Protein AF-A0A953KMM8-F1 (afdb_monomer_lite)

Sequence (317 aa):
MHSDGTVYRWRRAVVEEVRADRVITYAGPGGAILSPTYGRGVARDHVRSTFFIDKMYSLFEFHHVGSRSGADLYFNINKPAQFTAWSISYTDLELDVVKHPGQAARIVDQDEFEAAITHYGYSDALQARVRAAAEEGLRITEAWKAGPVRRDIRVLRAGDVIRARALKHDGRPYRWWRTTLHDIDEKGLVTASQIGNLVRQPRSAWRTRSHIRGFFWFDRPQGVLECYGRTGELDELYVNIGTPVRLRAGKLEYTDYELDVSKRPGEAARIVDEDEFVEAAKRYRYSPALQRGVRAAAREGVKLAESWQPRGWFEDI

Secondary structure (DSSP, 8-state):
--TTS---EEES-EEEEE-SSEEEEEE-TTPEEEETTTEEEE--SEEEEEEETT-SEEEEEEE-TT--S-PEEEEEEESPPEE-SS-EE--EEEEEEEE-TTS--EEE-HHHHHHHHHHHT--HHHHHHHHHHHHHHHHHHHH--PPP--TT-----TT-EEEEEEEPTTS-EEEEEEEEEEEE-SSEEEEEE-TT-EEEETTEEEE-SSEEEEEEESS-SEEEEEEE-TTS-EEEEEEEEESPPEEETTEEEEEEEEEEEEE-TTSPPEEE-HHHHHHHHHHHT--HHHHHHHHHHHHHHHHHHHH----------

Foldseek 3Di:
DELVPWDKDFAQWDFPDDDPFKTKTKDAFQTWIAGPVPGIDTRHWIWIKIQTAQAQWIKIWTGHPPDPQGTKIKIFGWGHWDDDPADIDTYGQQKIWIDDRPDQIDIDRVVVNVVCCVPNVDDPVNVVRSVVSRVVVSVCVRPDDDDDRPPVDDGDDAQDWFKEFAAAPVRHTAKIFIWGWHDDDQFWTKTWDAFQTWIDGPPDIDTHQFIWIWTFTQQAQWIWIQTAHPVQHGAKIKIFGWHGWDDDPRYIYTYGQQWIWIDGVPDQIDIDRVVVNVVSCVVVVPDPVNVVVSVVSRVVRSVCRVPDDDPTDDDRD

pLDDT: mean 89.93, std 12.75, range [43.53, 98.75]

Radius of gyration: 24.69 Å; chains: 1; bounding box: 62×40×67 Å

Structure (mmCIF, N/CA/C/O backbone):
data_AF-A0A953KMM8-F1
#
_entry.id   AF-A0A953KMM8-F1
#
loop_
_atom_site.group_PDB
_atom_site.id
_atom_site.type_symbol
_atom_site.label_atom_id
_atom_site.label_alt_id
_atom_site.label_comp_id
_atom_site.label_asym_id
_atom_site.label_entity_id
_atom_site.label_seq_id
_atom_site.pdbx_PDB_ins_code
_atom_site.Cartn_x
_atom_site.Cartn_y
_atom_site.Cartn_z
_atom_site.occupancy
_atom_site.B_iso_or_equiv
_atom_site.auth_seq_id
_atom_site.auth_comp_id
_atom_site.auth_asym_id
_atom_site.auth_atom_id
_atom_site.pdbx_PDB_model_num
ATOM 1 N N . MET A 1 1 ? -13.936 9.866 11.750 1.00 46.94 1 MET A N 1
ATOM 2 C CA . MET A 1 1 ? -14.474 11.133 11.219 1.00 46.94 1 MET A CA 1
ATOM 3 C C . MET A 1 1 ? -15.448 11.599 12.275 1.00 46.94 1 MET A C 1
ATOM 5 O O . MET A 1 1 ? -16.369 10.846 12.514 1.00 46.94 1 MET A O 1
ATOM 9 N N . HIS A 1 2 ? -15.228 12.693 12.992 1.00 49.28 2 HIS A N 1
ATOM 10 C CA . HIS A 1 2 ? -16.248 13.145 13.943 1.00 49.28 2 HIS A CA 1
ATOM 11 C C . HIS A 1 2 ? -17.476 13.639 13.194 1.00 49.28 2 HIS A C 1
ATOM 13 O O . HIS A 1 2 ? -17.470 13.778 11.961 1.00 49.28 2 HIS A O 1
ATOM 19 N N . SER A 1 3 ? -18.547 13.842 13.945 1.00 45.31 3 SER A N 1
ATOM 20 C CA . SER A 1 3 ? -19.818 14.307 13.414 1.00 45.31 3 SER A CA 1
ATOM 21 C C . SER A 1 3 ? -19.731 15.683 12.721 1.00 45.31 3 SER A C 1
ATOM 23 O O . SER A 1 3 ? -20.529 15.951 11.825 1.00 45.31 3 SER A O 1
ATOM 25 N N . ASP A 1 4 ? -18.724 16.504 13.046 1.00 43.56 4 ASP A N 1
ATOM 26 C CA . ASP A 1 4 ? -18.361 17.777 12.384 1.00 43.56 4 ASP A CA 1
ATOM 27 C C . ASP A 1 4 ? -17.622 17.608 11.038 1.00 43.56 4 ASP A C 1
ATOM 29 O O . ASP A 1 4 ? -17.306 18.593 10.370 1.00 43.56 4 ASP A O 1
ATOM 33 N N . GLY A 1 5 ? -17.305 16.377 10.625 1.00 43.59 5 GLY A N 1
ATOM 34 C CA . GLY A 1 5 ? -16.488 16.098 9.441 1.00 43.59 5 GLY A CA 1
ATOM 35 C C . GLY A 1 5 ? -14.975 16.033 9.698 1.00 43.59 5 GLY A C 1
ATOM 36 O O . GLY A 1 5 ? -14.208 15.798 8.760 1.00 43.59 5 GLY A O 1
ATOM 37 N N . THR A 1 6 ? -14.517 16.155 10.946 1.00 46.78 6 THR A N 1
ATOM 38 C CA . THR A 1 6 ? -13.109 16.045 11.358 1.00 46.78 6 THR A CA 1
ATOM 39 C C . THR A 1 6 ? -12.586 14.628 11.115 1.00 46.78 6 THR A C 1
ATOM 41 O O . THR A 1 6 ? -12.921 13.669 11.811 1.00 46.78 6 THR A O 1
ATOM 44 N N . VAL A 1 7 ? -11.730 14.443 10.105 1.00 54.16 7 VAL A N 1
ATOM 45 C CA . VAL A 1 7 ? -11.151 13.132 9.763 1.00 54.16 7 VAL A CA 1
ATOM 46 C C . VAL A 1 7 ? -9.836 12.896 10.505 1.00 54.16 7 VAL A C 1
ATOM 48 O O . VAL A 1 7 ? -8.791 13.403 10.102 1.00 54.16 7 VAL A O 1
ATOM 51 N N . TYR A 1 8 ? -9.854 12.021 11.507 1.00 51.97 8 TYR A N 1
ATOM 52 C CA . TYR A 1 8 ? -8.632 11.414 12.030 1.00 51.97 8 TYR A CA 1
ATOM 53 C C . TYR A 1 8 ? -8.118 10.354 11.056 1.00 51.97 8 TYR A C 1
ATOM 55 O O . TYR A 1 8 ? -8.868 9.476 10.624 1.00 51.97 8 TYR A O 1
ATOM 63 N N . ARG A 1 9 ? -6.832 10.426 10.695 1.00 56.56 9 ARG A N 1
ATOM 64 C CA . ARG A 1 9 ? -6.169 9.396 9.884 1.00 56.56 9 ARG A CA 1
ATOM 65 C C . ARG A 1 9 ? -5.004 8.791 10.643 1.00 56.56 9 ARG A C 1
ATOM 67 O O . ARG A 1 9 ? -4.011 9.460 10.919 1.00 56.56 9 ARG A O 1
ATOM 74 N N . TRP A 1 10 ? -5.088 7.488 10.860 1.00 57.28 10 TRP A N 1
ATOM 75 C CA . TRP A 1 10 ? -3.949 6.672 11.245 1.00 57.28 10 TRP A CA 1
ATOM 76 C C . TRP A 1 10 ? -3.293 6.146 9.975 1.00 57.28 10 TRP A C 1
ATOM 78 O O . TRP A 1 10 ? -3.882 5.353 9.241 1.00 57.28 10 TRP A O 1
ATOM 88 N N . ARG A 1 11 ? -2.077 6.608 9.675 1.00 60.56 11 ARG A N 1
ATOM 89 C CA . ARG A 1 11 ? -1.291 6.048 8.574 1.00 60.56 11 ARG A CA 1
ATOM 90 C C . ARG A 1 11 ? -0.407 4.928 9.112 1.00 60.56 11 ARG A C 1
ATOM 92 O O . ARG A 1 11 ? 0.256 5.089 10.137 1.00 60.56 11 ARG A O 1
ATOM 99 N N . ARG A 1 12 ? -0.307 3.852 8.325 1.00 66.94 12 ARG A N 1
ATOM 100 C CA . ARG A 1 12 ? 0.614 2.721 8.527 1.00 66.94 12 ARG A CA 1
ATOM 101 C C . ARG A 1 12 ? 0.205 1.721 9.630 1.00 66.94 12 ARG A C 1
ATOM 103 O O . ARG A 1 12 ? 1.061 1.198 10.338 1.00 66.94 12 ARG A O 1
ATOM 110 N N . ALA A 1 13 ? -1.090 1.428 9.750 1.00 74.25 13 ALA A N 1
ATOM 111 C CA . ALA A 1 13 ? -1.555 0.215 10.426 1.00 74.25 13 ALA A CA 1
ATOM 112 C C . ALA A 1 13 ? -1.475 -0.987 9.469 1.00 74.25 13 ALA A C 1
ATOM 114 O O . ALA A 1 13 ? -1.619 -0.834 8.255 1.00 74.25 13 ALA A O 1
ATOM 115 N N . VAL A 1 14 ? -1.244 -2.179 10.009 1.00 78.12 14 VAL A N 1
ATOM 116 C CA . VAL A 1 14 ? -1.180 -3.435 9.254 1.00 78.12 14 VAL A CA 1
ATOM 117 C C . VAL A 1 14 ? -2.374 -4.292 9.645 1.00 78.12 14 VAL A C 1
ATOM 119 O O . VAL A 1 14 ? -2.719 -4.353 10.822 1.00 78.12 14 VAL A O 1
ATOM 122 N N . VAL A 1 15 ? -3.012 -4.950 8.677 1.00 83.94 15 VAL A N 1
ATOM 123 C CA . VAL A 1 15 ? -4.083 -5.910 8.972 1.00 83.94 15 VAL A CA 1
ATOM 124 C C . VAL A 1 15 ? -3.466 -7.120 9.670 1.00 83.94 15 VAL A C 1
ATOM 126 O O . VAL A 1 15 ? -2.621 -7.809 9.098 1.00 83.94 15 VAL A O 1
ATOM 129 N N . GLU A 1 16 ? -3.870 -7.340 10.917 1.00 84.19 16 GLU A N 1
ATOM 130 C CA . GLU A 1 16 ? -3.468 -8.480 11.737 1.00 84.19 16 GLU A CA 1
ATOM 131 C C . GLU A 1 16 ? -4.339 -9.699 11.420 1.00 84.19 16 GLU A C 1
ATOM 133 O O . GLU A 1 16 ? -3.822 -10.801 11.245 1.00 84.19 16 GLU A O 1
ATOM 138 N N . GLU A 1 17 ? -5.655 -9.495 11.329 1.00 88.00 17 GLU A N 1
ATOM 139 C CA . GLU A 1 17 ? -6.637 -10.560 11.142 1.00 88.00 17 GLU A CA 1
ATOM 140 C C . GLU A 1 17 ? -7.899 -10.034 10.440 1.00 88.00 17 GLU A C 1
ATOM 142 O O . GLU A 1 17 ? -8.337 -8.909 10.682 1.00 88.00 17 GLU A O 1
ATOM 147 N N . VAL A 1 18 ? -8.506 -10.870 9.593 1.00 89.88 18 VAL A N 1
ATOM 148 C CA . VAL A 1 18 ? -9.829 -10.631 8.997 1.00 89.88 18 VAL A CA 1
ATOM 149 C C . VAL A 1 18 ? -10.711 -11.838 9.293 1.00 89.88 18 VAL A C 1
ATOM 151 O O . VAL A 1 18 ? -10.351 -12.966 8.956 1.00 89.88 18 VAL A O 1
ATOM 154 N N . ARG A 1 19 ? -11.869 -11.600 9.909 1.00 93.88 19 ARG A N 1
ATOM 155 C CA . ARG A 1 19 ? -12.942 -12.577 10.126 1.00 93.88 19 ARG A CA 1
ATOM 156 C C . ARG A 1 19 ? -14.251 -12.047 9.551 1.00 93.88 19 ARG A C 1
ATOM 158 O O . ARG A 1 19 ? -14.345 -10.882 9.180 1.00 93.88 19 ARG A O 1
ATOM 165 N N . ALA A 1 20 ? -15.266 -12.906 9.501 1.00 93.94 20 ALA A N 1
ATOM 166 C CA . ALA A 1 20 ? -16.600 -12.527 9.038 1.00 93.94 20 ALA A CA 1
ATOM 167 C C . ALA A 1 20 ? -17.236 -11.416 9.895 1.00 93.94 20 ALA A C 1
ATOM 169 O O . ALA A 1 20 ? -17.999 -10.610 9.381 1.00 93.94 20 ALA A O 1
ATOM 170 N N . ASP A 1 21 ? -16.911 -11.369 11.188 1.00 95.31 21 ASP A N 1
ATOM 171 C CA . ASP A 1 21 ? -17.500 -10.462 12.173 1.00 95.31 21 ASP A CA 1
ATOM 172 C C . ASP A 1 21 ? -16.601 -9.273 12.541 1.00 95.31 21 ASP A C 1
ATOM 174 O O . ASP A 1 21 ? -17.064 -8.353 13.214 1.00 95.31 21 ASP A O 1
ATOM 178 N N . ARG A 1 22 ? -15.319 -9.269 12.144 1.00 95.12 22 ARG A N 1
ATOM 179 C CA . ARG A 1 22 ? -14.376 -8.195 12.502 1.00 95.12 22 ARG A CA 1
ATOM 180 C C . ARG A 1 22 ? -13.109 -8.148 11.653 1.00 95.12 22 ARG A C 1
ATOM 182 O O . ARG A 1 22 ? -12.641 -9.163 11.139 1.00 95.12 22 ARG A O 1
ATOM 189 N N . VAL A 1 23 ? -12.482 -6.976 11.632 1.00 93.69 23 VAL A N 1
ATOM 190 C CA . VAL A 1 23 ? -11.112 -6.753 11.153 1.00 93.69 23 VAL A CA 1
ATOM 191 C C . VAL A 1 23 ? -10.262 -6.249 12.311 1.00 93.69 23 VAL A C 1
ATOM 193 O O . VAL A 1 23 ? -10.647 -5.305 12.998 1.00 93.69 23 VAL A O 1
ATOM 196 N N . ILE A 1 24 ? -9.096 -6.858 12.512 1.00 91.62 24 ILE A N 1
ATOM 197 C CA . ILE A 1 24 ? -8.124 -6.425 13.516 1.00 91.62 24 ILE A CA 1
ATOM 198 C C . ILE A 1 24 ? -6.923 -5.825 12.800 1.00 91.62 24 ILE A C 1
ATOM 200 O O . ILE A 1 24 ? -6.349 -6.440 11.896 1.00 91.62 24 ILE A O 1
ATOM 204 N N . THR A 1 25 ? -6.530 -4.626 13.211 1.00 89.00 25 THR A N 1
ATOM 205 C CA . THR A 1 25 ? -5.328 -3.953 12.728 1.00 89.00 25 THR A CA 1
ATOM 206 C C . THR A 1 25 ? -4.362 -3.675 13.865 1.00 89.00 25 THR A C 1
ATOM 208 O O . THR A 1 25 ? -4.734 -3.597 15.036 1.00 89.00 25 THR A O 1
ATOM 211 N N . TYR A 1 26 ? -3.098 -3.511 13.500 1.00 86.38 26 TYR A N 1
ATOM 212 C CA . TYR A 1 26 ? -2.032 -3.196 14.427 1.00 86.38 26 TYR A CA 1
ATOM 213 C C . TYR A 1 26 ? -1.193 -2.031 13.916 1.00 86.38 26 TYR A C 1
ATOM 215 O O . TYR A 1 26 ? -0.726 -2.038 12.774 1.00 86.38 26 TYR A O 1
ATOM 223 N N . ALA A 1 27 ? -0.958 -1.048 14.776 1.00 81.31 27 ALA A N 1
ATOM 224 C CA . ALA A 1 27 ? -0.054 0.064 14.537 1.00 81.31 27 ALA A CA 1
ATOM 225 C C . ALA A 1 27 ? 1.009 0.109 15.642 1.00 81.31 27 ALA A C 1
ATOM 227 O O . ALA A 1 27 ? 0.695 0.082 16.828 1.00 81.31 27 ALA A O 1
ATOM 228 N N . GLY A 1 28 ? 2.282 0.169 15.251 1.00 77.00 28 GLY A N 1
ATOM 229 C CA . GLY A 1 28 ? 3.400 0.310 16.186 1.00 77.00 28 GLY A CA 1
ATOM 230 C C . GLY A 1 28 ? 3.876 1.764 16.364 1.00 77.00 28 GLY A C 1
ATOM 231 O O . GLY A 1 28 ? 3.593 2.611 15.505 1.00 77.00 28 GLY A O 1
ATOM 232 N N . PRO A 1 29 ? 4.694 2.038 17.401 1.00 74.88 29 PRO A N 1
ATOM 233 C CA . PRO A 1 29 ? 5.284 3.344 17.686 1.00 74.88 29 PRO A CA 1
ATOM 234 C C . PRO A 1 29 ? 6.035 3.907 16.489 1.00 74.88 29 PRO A C 1
ATOM 236 O O . PRO A 1 29 ? 6.945 3.256 15.975 1.00 74.88 29 PRO A O 1
ATOM 239 N N . GLY A 1 30 ? 5.678 5.108 16.045 1.00 67.12 30 GLY A N 1
ATOM 240 C CA . GLY A 1 30 ? 6.227 5.809 14.887 1.00 67.12 30 GLY A CA 1
ATOM 241 C C . GLY A 1 30 ? 5.320 5.828 13.646 1.00 67.12 30 GLY A C 1
ATOM 242 O O . GLY A 1 30 ? 5.728 6.304 12.583 1.00 67.12 30 GLY A O 1
ATOM 243 N N . GLY A 1 31 ? 4.101 5.286 13.748 1.00 66.06 31 GLY A N 1
ATOM 244 C CA . GLY A 1 31 ? 3.035 5.539 12.775 1.00 66.06 31 GLY A CA 1
ATOM 245 C C . GLY A 1 31 ? 2.670 7.026 12.746 1.00 66.06 31 GLY A C 1
ATOM 246 O O . GLY A 1 31 ? 2.692 7.687 13.781 1.00 66.06 31 GLY A O 1
ATOM 247 N N . ALA A 1 32 ? 2.365 7.573 11.569 1.00 61.09 32 ALA A N 1
ATOM 248 C CA . ALA A 1 32 ? 1.951 8.971 11.471 1.00 61.09 32 ALA A CA 1
ATOM 249 C C . ALA A 1 32 ? 0.461 9.087 11.817 1.00 61.09 32 ALA A C 1
ATOM 251 O O . ALA A 1 32 ? -0.372 8.412 11.206 1.00 61.09 32 ALA A O 1
ATOM 252 N N . ILE A 1 33 ? 0.142 9.959 12.768 1.00 62.41 33 ILE A N 1
ATOM 253 C CA . ILE A 1 33 ? -1.225 10.324 13.136 1.00 62.41 33 ILE A CA 1
ATOM 254 C C . ILE A 1 33 ? -1.499 11.687 12.513 1.00 62.41 33 ILE A C 1
ATOM 256 O O . ILE A 1 33 ? -0.724 12.624 12.686 1.00 62.41 33 ILE A O 1
ATOM 260 N N . LEU A 1 34 ? -2.592 11.804 11.773 1.00 55.53 34 LEU A N 1
ATOM 261 C CA . LEU A 1 34 ? -3.120 13.093 11.356 1.00 55.53 34 LEU A CA 1
ATOM 262 C C . LEU A 1 34 ? -4.406 13.333 12.143 1.00 55.53 34 LEU A C 1
ATOM 264 O O . LEU A 1 34 ? -5.410 12.665 11.893 1.00 55.53 34 LEU A O 1
ATOM 268 N N . SER A 1 35 ? -4.348 14.256 13.095 1.00 54.44 35 SER A N 1
ATOM 269 C CA . SER A 1 35 ? -5.516 14.783 13.792 1.00 54.44 35 SER A CA 1
ATOM 270 C C . SER A 1 35 ? -5.795 16.183 13.246 1.00 54.44 35 SER A C 1
ATOM 272 O O . SER A 1 35 ? -4.860 16.978 13.146 1.00 54.44 35 SER A O 1
ATOM 274 N N . PRO A 1 36 ? -7.038 16.525 12.889 1.00 45.34 36 PRO A N 1
ATOM 275 C CA . PRO A 1 36 ? -7.355 17.907 12.539 1.00 45.34 36 PRO A CA 1
ATOM 276 C C . PRO A 1 36 ? -7.235 18.849 13.750 1.00 45.34 36 PRO A C 1
ATOM 278 O O . PRO A 1 36 ? -6.889 20.009 13.571 1.00 45.34 36 PRO A O 1
ATOM 281 N N . THR A 1 37 ? -7.416 18.329 14.970 1.00 43.53 37 THR A N 1
ATOM 282 C CA . THR A 1 37 ? -7.288 19.065 16.239 1.00 43.53 37 THR A CA 1
ATOM 283 C C . THR A 1 37 ? -5.832 19.279 16.659 1.00 43.53 37 THR A C 1
ATOM 285 O O . THR A 1 37 ? -5.458 20.370 17.077 1.00 43.53 37 THR A O 1
ATOM 288 N N . TYR A 1 38 ? -4.982 18.255 16.528 1.00 44.50 38 TYR A N 1
ATOM 289 C CA . TYR A 1 38 ? -3.596 18.277 17.032 1.00 44.50 38 TYR A CA 1
ATOM 290 C C . TYR A 1 38 ? -2.527 18.343 15.928 1.00 44.50 38 TYR A C 1
ATOM 292 O O . TYR A 1 38 ? -1.329 18.303 16.207 1.00 44.50 38 TYR A O 1
ATOM 300 N N . GLY A 1 39 ? -2.934 18.423 14.660 1.00 52.00 39 GLY A N 1
ATOM 301 C CA . GLY A 1 39 ? -2.035 18.412 13.509 1.00 52.00 39 GLY A CA 1
ATOM 302 C C . GLY A 1 39 ? -1.391 17.043 13.242 1.00 52.00 39 GLY A C 1
ATOM 303 O O . GLY A 1 39 ? -1.965 15.978 13.496 1.00 52.00 39 GLY A O 1
ATOM 304 N N . ARG A 1 40 ? -0.180 17.055 12.665 1.00 57.03 40 ARG A N 1
ATOM 305 C CA . ARG A 1 40 ? 0.616 15.832 12.460 1.00 57.03 40 ARG A CA 1
ATOM 306 C C . ARG A 1 40 ? 1.286 15.420 13.767 1.00 57.03 40 ARG A C 1
ATOM 308 O O . ARG A 1 40 ? 2.171 16.112 14.255 1.00 57.03 40 ARG A O 1
ATOM 315 N N . GLY A 1 41 ? 0.920 14.245 14.260 1.00 58.94 41 GLY A N 1
ATOM 316 C CA . GLY A 1 41 ? 1.570 13.558 15.365 1.00 58.94 41 GLY A CA 1
ATOM 317 C C . GLY A 1 41 ? 2.257 12.268 14.922 1.00 58.94 41 GLY A C 1
ATOM 318 O O . GLY A 1 41 ? 2.096 11.779 13.800 1.00 58.94 41 GLY A O 1
ATOM 319 N N . VAL A 1 42 ? 3.018 11.688 15.842 1.00 65.25 42 VAL A N 1
ATOM 320 C CA . VAL A 1 42 ? 3.623 10.366 15.688 1.00 65.25 42 VAL A CA 1
ATOM 321 C C . VAL A 1 42 ? 3.126 9.498 16.836 1.00 65.25 42 VAL A C 1
ATOM 323 O O . VAL A 1 42 ? 3.273 9.878 17.997 1.00 65.25 42 VAL A O 1
ATOM 326 N N . ALA A 1 43 ? 2.529 8.348 16.516 1.00 69.50 43 ALA A N 1
ATOM 327 C CA . ALA A 1 43 ? 2.065 7.385 17.507 1.00 69.50 43 ALA A CA 1
ATOM 328 C C . ALA A 1 43 ? 3.240 6.973 18.401 1.00 69.50 43 ALA A C 1
ATOM 330 O O . ALA A 1 43 ? 4.266 6.526 17.892 1.00 69.50 43 ALA A O 1
ATOM 331 N N . ARG A 1 44 ? 3.115 7.138 19.718 1.00 75.31 44 ARG A N 1
ATOM 332 C CA . ARG A 1 44 ? 4.168 6.753 20.675 1.00 75.31 44 ARG A CA 1
ATOM 333 C C . ARG A 1 44 ? 4.018 5.320 21.168 1.00 75.31 44 ARG A C 1
ATOM 335 O O . ARG A 1 44 ? 5.011 4.707 21.537 1.00 75.31 44 ARG A O 1
ATOM 342 N N . ASP A 1 45 ? 2.804 4.794 21.086 1.00 83.25 45 ASP A N 1
ATOM 343 C CA . ASP A 1 45 ? 2.412 3.520 21.670 1.00 83.25 45 ASP A CA 1
ATOM 344 C C . ASP A 1 45 ? 2.035 2.494 20.607 1.00 83.25 45 ASP A C 1
ATOM 346 O O . ASP A 1 45 ? 1.890 2.808 19.420 1.00 83.25 45 ASP A O 1
ATOM 350 N N . HIS A 1 46 ? 1.914 1.241 21.036 1.00 86.62 46 HIS A N 1
ATOM 351 C CA . HIS A 1 46 ? 1.365 0.195 20.188 1.00 86.62 46 HIS A CA 1
ATOM 352 C C . HIS A 1 46 ? -0.157 0.213 20.310 1.00 86.62 46 HIS A C 1
ATOM 354 O O . HIS A 1 46 ? -0.681 0.144 21.418 1.00 86.62 46 HIS A O 1
ATOM 360 N N . VAL A 1 47 ? -0.852 0.272 19.178 1.00 88.06 47 VAL A N 1
ATOM 361 C CA . VAL A 1 47 ? -2.314 0.305 19.123 1.00 88.06 47 VAL A CA 1
ATOM 362 C C . VAL A 1 47 ? -2.813 -0.903 18.354 1.00 88.06 47 VAL A C 1
ATOM 364 O O . VAL A 1 47 ? -2.457 -1.095 17.188 1.00 88.06 47 VAL A O 1
ATOM 367 N N . ARG A 1 48 ? -3.651 -1.711 18.995 1.00 90.44 48 ARG A N 1
ATOM 368 C CA . ARG A 1 48 ? -4.370 -2.808 18.348 1.00 90.44 48 ARG A CA 1
ATOM 369 C C . ARG A 1 48 ? -5.839 -2.427 18.250 1.00 90.44 48 ARG A C 1
ATOM 371 O O . ARG A 1 48 ? -6.465 -2.134 19.258 1.00 90.44 48 ARG A O 1
ATOM 378 N N . SER A 1 49 ? -6.367 -2.371 17.034 1.00 92.12 49 SER A N 1
ATOM 379 C CA . SER A 1 49 ? -7.722 -1.876 16.766 1.00 92.12 49 SER A CA 1
ATOM 380 C C . SER A 1 49 ? -8.591 -3.011 16.247 1.00 92.12 49 SER A C 1
ATOM 382 O O . SER A 1 49 ? -8.211 -3.679 15.289 1.00 92.12 49 SER A O 1
ATOM 384 N N . THR A 1 50 ? -9.752 -3.218 16.852 1.00 95.38 50 THR A N 1
ATOM 385 C CA . THR A 1 50 ? -10.766 -4.179 16.424 1.00 95.38 50 THR A CA 1
ATOM 386 C C . THR A 1 50 ? -11.974 -3.420 15.895 1.00 95.38 50 THR A C 1
ATOM 388 O O . THR A 1 50 ? -12.689 -2.766 16.652 1.00 95.38 50 THR A O 1
ATOM 391 N N . PHE A 1 51 ? -12.213 -3.538 14.593 1.00 95.50 51 PHE A N 1
ATOM 392 C CA . PHE A 1 51 ? -13.381 -2.989 13.915 1.00 95.50 51 PHE A CA 1
ATOM 393 C C . PHE A 1 51 ? -14.396 -4.108 13.721 1.00 95.50 51 PHE A C 1
ATOM 395 O O . PHE A 1 51 ? -14.144 -5.044 12.958 1.00 95.50 51 PHE A O 1
ATOM 402 N N . PHE A 1 52 ? -15.519 -4.037 14.427 1.00 96.19 52 PHE A N 1
ATOM 403 C CA . PHE A 1 52 ? -16.580 -5.033 14.325 1.00 96.19 52 PHE A CA 1
ATOM 404 C C . PHE A 1 52 ? -17.460 -4.733 13.106 1.00 96.19 52 PHE A C 1
ATOM 406 O O . PHE A 1 52 ? -17.902 -3.600 12.910 1.00 96.19 52 PHE A O 1
ATOM 413 N N . ILE A 1 53 ? -17.699 -5.743 12.271 1.00 94.00 53 ILE A N 1
ATOM 414 C CA . ILE A 1 53 ? -18.498 -5.598 11.050 1.00 94.00 53 ILE A CA 1
ATOM 415 C C . ILE A 1 53 ? -19.959 -5.352 11.433 1.00 94.00 53 ILE A C 1
ATOM 417 O O . ILE A 1 53 ? -20.501 -6.031 12.303 1.00 94.00 53 ILE A O 1
ATOM 421 N N . ASP A 1 54 ? -20.578 -4.352 10.800 1.00 92.94 54 ASP A N 1
ATOM 422 C CA . ASP A 1 54 ? -21.978 -3.943 10.997 1.00 92.94 54 ASP A CA 1
ATOM 423 C C . ASP A 1 54 ? -22.361 -3.530 12.432 1.00 92.94 54 ASP A C 1
ATOM 425 O O . ASP A 1 54 ? -23.543 -3.374 12.756 1.00 92.94 54 ASP A O 1
ATOM 429 N N . LYS A 1 55 ? -21.375 -3.304 13.306 1.00 96.38 55 LYS A N 1
ATOM 430 C CA . LYS A 1 55 ? -21.590 -2.829 14.677 1.00 96.38 55 LYS A CA 1
ATOM 431 C C . LYS A 1 55 ? -21.350 -1.337 14.795 1.00 96.38 55 LYS A C 1
ATOM 433 O O . LYS A 1 55 ? -20.550 -0.764 14.067 1.00 96.38 55 LYS A O 1
ATOM 438 N N . MET A 1 56 ? -22.032 -0.714 15.752 1.00 96.00 56 MET A N 1
ATOM 439 C CA . MET A 1 56 ? -21.888 0.714 16.036 1.00 96.00 56 MET A CA 1
ATOM 440 C C . MET A 1 56 ? -20.730 1.013 16.993 1.00 96.00 56 MET A C 1
ATOM 442 O O . MET A 1 56 ? -20.850 1.855 17.878 1.00 96.00 56 MET A O 1
ATOM 446 N N . TYR A 1 57 ? -19.635 0.270 16.881 1.00 96.50 57 TYR A N 1
ATOM 447 C CA . TYR A 1 57 ? -18.508 0.438 17.776 1.00 96.50 57 TYR A CA 1
ATOM 448 C C . TYR A 1 57 ? -17.223 -0.180 17.237 1.00 96.50 57 TYR A C 1
ATOM 450 O O . TYR A 1 57 ? -17.232 -1.103 16.420 1.00 96.50 57 TYR A O 1
ATOM 458 N N . SER A 1 58 ? -16.103 0.311 17.761 1.00 96.69 58 SER A N 1
ATOM 459 C CA . SER A 1 58 ? -14.761 -0.228 17.536 1.00 96.69 58 SER A CA 1
ATOM 460 C C . SER A 1 58 ? -13.984 -0.232 18.852 1.00 96.69 58 SER A C 1
ATOM 462 O O . SER A 1 58 ? -14.170 0.653 19.679 1.00 96.69 58 SER A O 1
ATOM 464 N N . LEU A 1 59 ? -13.109 -1.215 19.056 1.00 96.25 59 LEU A N 1
ATOM 465 C CA . LEU A 1 59 ? -12.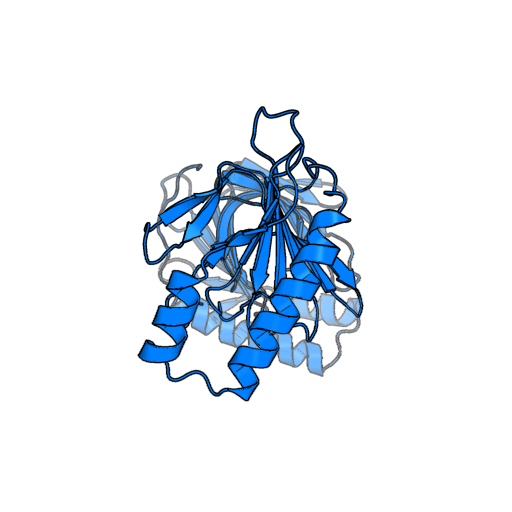306 -1.346 20.275 1.00 96.25 59 LEU A CA 1
ATOM 466 C C . LEU A 1 59 ? -10.836 -1.080 19.968 1.00 96.25 59 LEU A C 1
ATOM 468 O O . LEU A 1 59 ? -10.277 -1.669 19.045 1.00 96.25 59 LEU A O 1
ATOM 472 N N . PHE A 1 60 ? -10.196 -0.247 20.775 1.00 94.12 60 PHE A N 1
ATOM 473 C CA . PHE A 1 60 ? -8.785 0.094 20.680 1.00 94.12 60 PHE A CA 1
ATOM 474 C C . PHE A 1 60 ? -8.060 -0.321 21.960 1.00 94.12 60 PHE A C 1
ATOM 476 O O . PHE A 1 60 ? -8.479 0.009 23.067 1.00 94.12 60 PHE A O 1
ATOM 483 N N . GLU A 1 61 ? -6.963 -1.054 21.796 1.00 93.56 61 GLU A N 1
ATOM 484 C CA . GLU A 1 61 ? -6.050 -1.451 22.865 1.00 93.56 61 GLU A CA 1
ATOM 485 C C . GLU A 1 61 ? -4.778 -0.606 22.739 1.00 93.56 61 GLU A C 1
ATOM 487 O O . GLU A 1 61 ? -4.042 -0.727 21.754 1.00 93.56 61 GLU A O 1
ATOM 492 N N . PHE A 1 62 ? -4.511 0.244 23.727 1.00 91.31 62 PHE A N 1
ATOM 493 C CA . PHE A 1 62 ? -3.317 1.079 23.797 1.00 91.31 62 PHE A CA 1
ATOM 494 C C . PHE A 1 62 ? -2.295 0.448 24.743 1.00 91.31 62 PHE A C 1
ATOM 496 O O . PHE A 1 62 ? -2.488 0.383 25.955 1.00 91.31 62 PHE A O 1
ATOM 503 N N . HIS A 1 63 ? -1.179 -0.025 24.191 1.00 90.38 63 HIS A N 1
ATOM 504 C CA . HIS A 1 63 ? -0.071 -0.567 24.970 1.00 90.38 63 HIS A CA 1
ATOM 505 C C . HIS A 1 63 ? 1.074 0.440 25.028 1.00 90.38 63 HIS A C 1
ATOM 507 O O . HIS A 1 63 ? 1.821 0.612 24.053 1.00 90.38 63 HIS A O 1
ATOM 513 N N . HIS A 1 64 ? 1.238 1.061 26.194 1.00 88.50 64 HIS A N 1
ATOM 514 C CA . HIS A 1 64 ? 2.247 2.092 26.391 1.00 88.50 64 HIS A CA 1
ATOM 515 C C . HIS A 1 64 ? 3.670 1.537 26.358 1.00 88.50 64 HIS A C 1
ATOM 517 O O . HIS A 1 64 ? 3.992 0.545 27.023 1.00 88.50 64 HIS A O 1
ATOM 523 N N . VAL A 1 65 ? 4.551 2.187 25.595 1.00 83.06 65 VAL A N 1
ATOM 524 C CA . VAL A 1 65 ? 5.960 1.777 25.517 1.00 83.06 65 VAL A CA 1
ATOM 525 C C . VAL A 1 65 ? 6.616 1.891 26.896 1.00 83.06 65 VAL A C 1
ATOM 527 O O . VAL A 1 65 ? 6.523 2.910 27.569 1.00 83.06 65 VAL A O 1
ATOM 530 N N . GLY A 1 66 ? 7.292 0.823 27.326 1.00 80.25 66 GLY A N 1
ATOM 531 C CA . GLY A 1 66 ? 7.946 0.749 28.638 1.00 80.25 66 GLY A CA 1
ATOM 532 C C . GLY A 1 66 ? 7.018 0.353 29.793 1.00 80.25 66 GLY A C 1
ATOM 533 O O . GLY A 1 66 ? 7.515 -0.009 30.859 1.00 80.25 66 GLY A O 1
ATOM 534 N N . SER A 1 67 ? 5.699 0.330 29.582 1.00 80.75 67 SER A N 1
ATOM 535 C CA . SER A 1 67 ? 4.736 -0.132 30.582 1.00 80.75 67 SER A CA 1
ATOM 536 C C . SER A 1 67 ? 4.644 -1.661 30.624 1.00 80.75 67 SER A C 1
ATOM 538 O O . SER A 1 67 ? 4.701 -2.344 29.597 1.00 80.75 67 SER A O 1
ATOM 540 N N . ARG A 1 68 ? 4.479 -2.210 31.834 1.00 75.38 68 ARG A N 1
ATOM 541 C CA . ARG A 1 68 ? 4.123 -3.624 32.075 1.00 75.38 68 ARG A CA 1
ATOM 542 C C . ARG A 1 68 ? 2.688 -3.787 32.580 1.00 75.38 68 ARG A C 1
ATOM 544 O O . ARG A 1 68 ? 2.277 -4.906 32.865 1.00 75.38 68 ARG A O 1
ATOM 551 N N . SER A 1 69 ? 1.941 -2.691 32.689 1.00 74.31 69 SER A N 1
ATOM 552 C CA . SER A 1 69 ? 0.673 -2.624 33.417 1.00 74.31 69 SER A CA 1
ATOM 553 C C . SER A 1 69 ? -0.514 -3.234 32.669 1.00 74.31 69 SER A C 1
ATOM 555 O O . SER A 1 69 ? -1.588 -3.293 33.236 1.00 74.31 69 SER A O 1
ATOM 557 N N . GLY A 1 70 ? -0.354 -3.701 31.428 1.00 83.88 70 GLY A N 1
ATOM 558 C CA . GLY A 1 70 ? -1.475 -4.067 30.552 1.00 83.88 70 GLY A CA 1
ATOM 559 C C . GLY A 1 70 ? -1.807 -2.948 29.562 1.00 83.88 70 GLY A C 1
ATOM 560 O O . GLY A 1 70 ? -1.042 -1.991 29.444 1.00 83.88 70 GLY A O 1
ATOM 561 N N . ALA A 1 71 ? -2.896 -3.107 28.807 1.00 91.75 71 ALA A N 1
ATOM 562 C CA . ALA A 1 71 ? -3.359 -2.110 27.843 1.00 91.75 71 ALA A CA 1
ATOM 563 C C . ALA A 1 71 ? -4.469 -1.243 28.437 1.00 91.75 71 ALA A C 1
ATOM 565 O O . ALA A 1 71 ? -5.329 -1.766 29.149 1.00 91.75 71 ALA A O 1
ATOM 566 N N . ASP A 1 72 ? -4.479 0.034 28.073 1.00 94.19 72 ASP A N 1
ATOM 567 C CA . ASP A 1 72 ? -5.672 0.864 28.190 1.00 94.19 72 ASP A CA 1
ATOM 568 C C . ASP A 1 72 ? -6.654 0.455 27.090 1.00 94.19 72 ASP A C 1
ATOM 570 O O . ASP A 1 72 ? -6.280 0.316 25.922 1.00 94.19 72 ASP A O 1
ATOM 574 N N . LEU A 1 73 ? -7.909 0.230 27.466 1.00 96.19 73 LEU A N 1
ATOM 575 C CA . LEU A 1 73 ? -8.981 -0.082 26.532 1.00 96.19 73 LEU A CA 1
ATOM 576 C C . LEU A 1 73 ? -9.833 1.157 26.309 1.00 96.19 73 LEU A C 1
ATOM 578 O O . LEU A 1 73 ? -10.293 1.782 27.265 1.00 96.19 73 LEU A O 1
ATOM 582 N N . TYR A 1 74 ? -10.073 1.458 25.042 1.00 95.62 74 TYR A N 1
ATOM 583 C CA . TYR A 1 74 ? -10.951 2.527 24.598 1.00 95.62 74 TYR A CA 1
ATOM 584 C C . TYR A 1 74 ? -11.922 1.948 23.575 1.00 95.62 74 TYR A C 1
ATOM 586 O O . TYR A 1 74 ? -11.525 1.437 22.526 1.00 95.62 74 TYR A O 1
ATOM 594 N N . PHE A 1 75 ? -13.197 1.967 23.912 1.00 96.56 75 PHE A N 1
ATOM 595 C CA . PHE A 1 75 ? -14.276 1.423 23.115 1.00 96.56 75 PHE A CA 1
ATOM 596 C C . PHE A 1 75 ? -15.070 2.592 22.559 1.00 96.56 75 PHE A C 1
ATOM 598 O O . PHE A 1 75 ? -15.851 3.227 23.264 1.00 96.56 75 PHE A O 1
ATOM 605 N N . ASN A 1 76 ? -14.825 2.865 21.290 1.00 95.81 76 ASN A N 1
ATOM 606 C CA . ASN A 1 76 ? -15.399 3.995 20.597 1.00 95.81 76 ASN A CA 1
ATOM 607 C C . ASN A 1 76 ? -16.785 3.628 20.076 1.00 95.81 76 ASN A C 1
ATOM 609 O O . ASN A 1 76 ? -16.900 2.633 19.345 1.00 95.81 76 ASN A O 1
ATOM 613 N N . ILE A 1 77 ? -17.812 4.417 20.400 1.00 97.25 77 ILE A N 1
ATOM 614 C CA . ILE A 1 77 ? -19.128 4.274 19.769 1.00 97.25 77 ILE A CA 1
ATOM 615 C C . ILE A 1 77 ? -19.144 5.093 18.481 1.00 97.25 77 ILE A C 1
ATOM 617 O O . ILE A 1 77 ? -19.059 6.315 18.472 1.00 97.25 77 ILE A O 1
ATOM 621 N N . ASN A 1 78 ? -19.274 4.395 17.356 1.00 94.62 78 ASN A N 1
ATOM 622 C CA . ASN A 1 78 ? -19.204 4.978 16.021 1.00 94.62 78 ASN A CA 1
ATOM 623 C C . ASN A 1 78 ? -20.298 4.421 15.113 1.00 94.62 78 ASN A C 1
ATOM 625 O O . ASN A 1 78 ? -20.914 3.396 15.379 1.00 94.62 78 ASN A O 1
ATOM 629 N N . LYS A 1 79 ? -20.557 5.074 13.982 1.00 94.12 79 LYS A N 1
ATOM 630 C CA . LYS A 1 79 ? -21.270 4.419 12.880 1.00 94.12 79 LYS A CA 1
ATOM 631 C C . LYS A 1 79 ? -20.444 3.228 12.377 1.00 94.12 79 LYS A C 1
ATOM 633 O O . LYS A 1 79 ? -19.215 3.320 12.409 1.00 94.12 79 LYS A O 1
ATOM 638 N N . PRO A 1 80 ? -21.092 2.173 11.842 1.00 94.81 80 PRO A N 1
ATOM 639 C CA . PRO A 1 80 ? -20.388 1.003 11.336 1.00 94.81 80 PRO A CA 1
ATOM 640 C C . PRO A 1 80 ? -19.219 1.362 10.426 1.00 94.81 80 PRO A C 1
ATOM 642 O O . PRO A 1 80 ? -19.351 2.194 9.521 1.00 94.81 80 PRO A O 1
ATOM 645 N N . ALA A 1 81 ? -18.074 0.736 10.693 1.00 92.00 81 ALA A N 1
ATOM 646 C CA . ALA A 1 81 ? -16.858 0.981 9.943 1.00 92.00 81 ALA A CA 1
ATOM 647 C C . ALA A 1 81 ? -17.045 0.612 8.464 1.00 92.00 81 ALA A C 1
ATOM 649 O O . ALA A 1 81 ? -17.629 -0.410 8.108 1.00 92.00 81 ALA A O 1
ATOM 650 N N . GLN A 1 82 ? -16.518 1.464 7.595 1.00 90.62 82 GLN A N 1
ATOM 651 C CA . GLN A 1 82 ? -16.461 1.283 6.155 1.00 90.62 82 GLN A CA 1
ATOM 652 C C . GLN A 1 82 ? -15.055 0.843 5.766 1.00 90.62 82 GLN A C 1
ATOM 654 O O . GLN A 1 82 ? -14.060 1.423 6.210 1.00 90.62 82 GLN A O 1
ATOM 659 N N . PHE A 1 83 ? -14.981 -0.168 4.906 1.00 87.31 83 PHE A N 1
ATOM 660 C CA . PHE A 1 83 ? -13.735 -0.814 4.518 1.00 87.31 83 PHE A CA 1
ATOM 661 C C . PHE A 1 83 ? -13.488 -0.631 3.024 1.00 87.31 83 PHE A C 1
ATOM 663 O O . PHE A 1 83 ? -14.361 -0.886 2.196 1.00 87.31 83 PHE A O 1
ATOM 670 N N . THR A 1 84 ? -12.271 -0.229 2.677 1.00 83.06 84 THR A N 1
ATOM 671 C CA . THR A 1 84 ? -11.744 -0.299 1.312 1.00 83.06 84 THR A CA 1
ATOM 672 C C . THR A 1 84 ? -10.495 -1.177 1.298 1.00 83.06 84 THR A C 1
ATOM 674 O O . THR A 1 84 ? -10.056 -1.675 2.335 1.00 83.06 84 THR A O 1
ATOM 677 N N . ALA A 1 85 ? -9.875 -1.345 0.129 1.00 71.50 85 ALA A N 1
ATOM 678 C CA . ALA A 1 85 ? -8.591 -2.037 0.031 1.00 71.50 85 ALA A CA 1
ATOM 679 C C . ALA A 1 85 ? -7.466 -1.364 0.850 1.00 71.50 85 ALA A C 1
ATOM 681 O O . ALA A 1 85 ? -6.519 -2.045 1.237 1.00 71.50 85 ALA A O 1
ATOM 682 N N . TRP A 1 86 ? -7.566 -0.054 1.121 1.00 73.00 86 TRP A N 1
ATOM 683 C CA . TRP A 1 86 ? -6.482 0.745 1.714 1.00 73.00 86 TRP A CA 1
ATOM 684 C C . TRP A 1 86 ? -6.884 1.560 2.943 1.00 73.00 86 TRP A C 1
ATOM 686 O O . TRP A 1 86 ? -6.026 2.176 3.575 1.00 73.00 86 TRP A O 1
ATOM 696 N N . SER A 1 87 ? -8.167 1.587 3.296 1.00 79.88 87 SER A N 1
ATOM 697 C CA . SER A 1 87 ? -8.659 2.403 4.401 1.00 79.88 87 SER A CA 1
ATOM 698 C C . SER A 1 87 ? -9.750 1.708 5.196 1.00 79.88 87 SER A C 1
ATOM 700 O O . SER A 1 87 ? -10.600 1.008 4.650 1.00 79.88 87 SER A O 1
ATOM 702 N N . ILE A 1 88 ? -9.748 1.998 6.492 1.00 86.00 88 ILE A N 1
ATOM 703 C CA . ILE A 1 88 ? -10.880 1.791 7.386 1.00 86.00 88 ILE A CA 1
ATOM 704 C C . ILE A 1 88 ? -11.309 3.182 7.843 1.00 86.00 88 ILE A C 1
ATOM 706 O O . ILE A 1 88 ? -10.467 3.975 8.272 1.00 86.00 88 ILE A O 1
ATOM 710 N N . SER A 1 89 ? -12.591 3.502 7.709 1.00 86.94 89 SER A N 1
ATOM 711 C CA . SER A 1 89 ? -13.152 4.790 8.119 1.00 86.94 89 SER A CA 1
ATOM 712 C C . SER A 1 89 ? -14.461 4.594 8.860 1.00 86.94 89 SER A C 1
ATOM 714 O O . SER A 1 89 ? -15.257 3.742 8.497 1.00 86.94 89 SER A O 1
ATOM 716 N N . TYR A 1 90 ? -14.704 5.410 9.872 1.00 88.19 90 TYR A N 1
ATOM 717 C CA . TYR A 1 90 ? -15.928 5.385 10.668 1.00 88.19 90 TYR A CA 1
ATOM 718 C C . TYR A 1 90 ? -16.297 6.809 11.081 1.00 88.19 90 TYR A C 1
ATOM 720 O O . TYR A 1 90 ? -15.450 7.715 11.018 1.00 88.19 90 TYR A O 1
ATOM 728 N N . THR A 1 91 ? -17.555 7.004 11.480 1.00 89.12 91 THR A N 1
ATOM 729 C CA . THR A 1 91 ? -18.034 8.277 12.032 1.00 89.12 91 THR A CA 1
ATOM 730 C C . THR A 1 91 ? -18.176 8.162 13.539 1.00 89.12 91 THR A C 1
ATOM 732 O O . THR A 1 91 ? -18.932 7.306 13.978 1.00 89.12 91 THR A O 1
ATOM 735 N N . ASP A 1 92 ? -17.466 8.990 14.292 1.00 90.56 92 ASP A N 1
ATOM 736 C CA . ASP A 1 92 ? -17.548 9.061 15.750 1.00 90.56 92 ASP A CA 1
ATOM 737 C C . ASP A 1 92 ? -18.940 9.531 16.201 1.00 90.56 92 ASP A C 1
ATOM 739 O O . ASP A 1 92 ? -19.587 10.292 15.474 1.00 90.56 92 ASP A O 1
ATOM 743 N N . LEU A 1 93 ? -19.430 9.022 17.331 1.00 93.94 93 LEU A N 1
ATOM 744 C CA . LEU A 1 93 ? -20.718 9.409 17.919 1.00 93.94 93 LEU A CA 1
ATOM 745 C C . LEU A 1 93 ? -20.560 9.989 19.334 1.00 93.94 93 LEU A C 1
ATOM 747 O O . LEU A 1 93 ? -21.561 10.101 20.038 1.00 93.94 93 LEU A O 1
ATOM 751 N N . GLU A 1 94 ? -19.337 10.382 19.696 1.00 91.94 94 GLU A N 1
ATOM 752 C CA . GLU A 1 94 ? -18.898 11.151 20.870 1.00 91.94 94 GLU A CA 1
ATOM 753 C C . GLU A 1 94 ? -19.139 10.490 22.241 1.00 91.94 94 GLU A C 1
ATOM 755 O O . GLU A 1 94 ? -18.792 11.058 23.264 1.00 91.94 94 GLU A O 1
ATOM 760 N N . LEU A 1 95 ? -19.748 9.300 22.294 1.00 95.19 95 LEU A N 1
ATOM 761 C CA . LEU A 1 95 ? -19.931 8.536 23.530 1.00 95.19 95 LEU A CA 1
ATOM 762 C C . LEU A 1 95 ? -18.944 7.372 23.550 1.00 95.19 95 LEU A C 1
ATOM 764 O O . LEU A 1 95 ? -18.918 6.590 22.604 1.00 95.19 95 LEU A O 1
ATOM 768 N N . ASP A 1 96 ? -18.218 7.178 24.646 1.00 96.38 96 ASP A N 1
ATOM 769 C CA . ASP A 1 96 ? -17.154 6.173 24.703 1.00 96.38 96 ASP A CA 1
ATOM 770 C C . ASP A 1 96 ? -17.206 5.318 25.971 1.00 96.38 96 ASP A C 1
ATOM 772 O O . ASP A 1 96 ? -17.853 5.654 26.965 1.00 96.38 96 ASP A O 1
ATOM 776 N N . VAL A 1 97 ? -16.496 4.188 25.961 1.00 97.75 97 VAL A N 1
ATOM 777 C CA . VAL A 1 97 ? -16.221 3.395 27.167 1.00 97.75 97 VAL A CA 1
ATOM 778 C C . VAL A 1 97 ? -14.720 3.223 27.332 1.00 97.75 97 VAL A C 1
ATOM 780 O O . VAL A 1 97 ? -14.027 2.819 26.402 1.00 97.75 97 VAL A O 1
ATOM 783 N N . VAL A 1 98 ? -14.213 3.468 28.538 1.00 97.50 98 VAL A N 1
ATOM 784 C CA . VAL A 1 98 ? -12.787 3.319 28.854 1.00 97.50 98 VAL A CA 1
ATOM 785 C C . VAL A 1 98 ? -12.560 2.329 29.981 1.00 97.50 98 VAL A C 1
ATOM 787 O O . VAL A 1 98 ? -13.374 2.212 30.900 1.00 97.50 98 VAL A O 1
ATOM 790 N N . LYS A 1 99 ? -11.420 1.639 29.936 1.00 97.00 99 LYS A N 1
ATOM 791 C CA . LYS A 1 99 ? -10.919 0.819 31.041 1.00 97.00 99 LYS A CA 1
ATOM 792 C C . LYS A 1 99 ? -9.398 0.883 31.094 1.00 97.00 99 LYS A C 1
ATOM 794 O O . LYS A 1 99 ? -8.720 0.383 30.200 1.00 97.00 99 LYS A O 1
ATOM 799 N N . HIS A 1 100 ? -8.877 1.447 32.177 1.00 95.06 100 HIS A N 1
ATOM 800 C CA . HIS A 1 100 ? -7.456 1.376 32.502 1.00 95.06 100 HIS A CA 1
ATOM 801 C C . HIS A 1 100 ? -7.141 0.086 33.271 1.00 95.06 100 HIS A C 1
ATOM 803 O O . HIS A 1 100 ? -8.023 -0.476 33.935 1.00 95.06 100 HIS A O 1
ATOM 809 N N . PRO A 1 101 ? -5.885 -0.386 33.252 1.00 92.69 101 PRO A N 1
ATOM 810 C CA . PRO A 1 101 ? -5.492 -1.537 34.038 1.00 92.69 101 PRO A CA 1
ATOM 811 C C . PRO A 1 101 ? -5.825 -1.413 35.526 1.00 92.69 101 PRO A C 1
ATOM 813 O O . PRO A 1 101 ? -5.496 -0.425 36.180 1.00 92.69 101 PRO A O 1
ATOM 816 N N . GLY A 1 102 ? -6.464 -2.452 36.068 1.00 91.50 102 GLY A N 1
ATOM 817 C CA . GLY A 1 102 ? -6.870 -2.510 37.475 1.00 91.50 102 GLY A CA 1
ATOM 818 C C . GLY A 1 102 ? -8.109 -1.678 37.824 1.00 91.50 102 GLY A C 1
ATOM 819 O O . GLY A 1 102 ? -8.498 -1.658 38.988 1.00 91.50 102 GLY A O 1
ATOM 820 N N . GLN A 1 103 ? -8.739 -1.020 36.848 1.00 95.12 103 GLN A N 1
ATOM 821 C CA . GLN A 1 103 ? -9.972 -0.256 37.035 1.00 95.12 103 GLN A CA 1
ATOM 822 C C . GLN A 1 103 ? -11.167 -0.975 36.399 1.00 95.12 103 GLN A C 1
ATOM 824 O O . GLN A 1 103 ? -11.001 -1.811 35.508 1.00 95.12 103 GLN A O 1
ATOM 829 N N . ALA A 1 104 ? -12.375 -0.649 36.859 1.00 97.25 104 ALA A N 1
ATOM 830 C CA . ALA A 1 104 ? -13.610 -1.071 36.203 1.00 97.25 104 ALA A CA 1
ATOM 831 C C . ALA A 1 104 ? -13.838 -0.256 34.921 1.00 97.25 104 ALA A C 1
ATOM 833 O O . ALA A 1 104 ? -13.461 0.919 34.857 1.00 97.25 104 ALA A O 1
ATOM 834 N N . ALA A 1 105 ? -14.468 -0.865 33.916 1.00 97.75 105 ALA A N 1
ATOM 835 C CA . ALA A 1 105 ? -14.919 -0.134 32.741 1.00 97.75 105 ALA A CA 1
ATOM 836 C C . ALA A 1 105 ? -15.960 0.929 33.129 1.00 97.75 105 ALA A C 1
ATOM 838 O O . ALA A 1 105 ? -16.780 0.717 34.026 1.00 97.75 105 ALA A O 1
ATOM 839 N N . ARG A 1 106 ? -15.946 2.069 32.437 1.00 98.12 106 ARG A N 1
ATOM 840 C CA . ARG A 1 106 ? -16.916 3.156 32.628 1.00 98.12 106 ARG A CA 1
ATOM 841 C C . ARG A 1 106 ? -17.245 3.830 31.306 1.00 98.12 106 ARG A C 1
ATOM 843 O O . ARG A 1 106 ? -16.372 3.946 30.448 1.00 98.12 106 ARG A O 1
ATOM 850 N N . ILE A 1 107 ? -18.486 4.283 31.171 1.00 97.88 107 ILE A N 1
ATOM 851 C CA . ILE A 1 107 ? -18.900 5.139 30.056 1.00 97.88 107 ILE A CA 1
ATOM 852 C C . ILE A 1 107 ? -18.399 6.562 30.343 1.00 97.88 107 ILE A C 1
ATOM 854 O O . ILE A 1 107 ? -18.407 6.990 31.500 1.00 97.88 107 ILE A O 1
ATOM 858 N N . VAL A 1 108 ? -17.924 7.261 29.315 1.00 96.38 108 VAL A N 1
ATOM 859 C CA . VAL A 1 108 ? -17.374 8.627 29.379 1.00 96.38 108 VAL A CA 1
ATOM 860 C C . VAL A 1 108 ? -17.942 9.493 28.255 1.00 96.38 108 VAL A C 1
ATOM 862 O O . VAL A 1 108 ? -18.679 8.972 27.418 1.00 96.38 108 VAL A O 1
ATOM 865 N N . ASP A 1 109 ? -17.652 10.793 28.296 1.00 95.19 109 ASP A N 1
ATOM 866 C CA . ASP A 1 109 ? -17.989 11.776 27.256 1.00 95.19 109 ASP A CA 1
ATOM 867 C C . ASP A 1 109 ? -19.513 11.940 27.037 1.00 95.19 109 ASP A C 1
ATOM 869 O O . ASP A 1 109 ? -20.029 12.175 25.946 1.00 95.19 109 ASP A O 1
ATOM 873 N N . GLN A 1 110 ? -20.284 11.814 28.128 1.00 96.56 110 GLN A N 1
ATOM 874 C CA . GLN A 1 110 ? -21.743 12.008 28.122 1.00 96.56 110 GLN A CA 1
ATOM 875 C C . GLN A 1 110 ? -22.137 13.434 27.729 1.00 96.56 110 GLN A C 1
ATOM 877 O O . GLN A 1 110 ? -23.122 13.622 27.020 1.00 96.56 110 GLN A O 1
ATOM 882 N N . ASP A 1 111 ? -21.386 14.419 28.207 1.00 95.44 1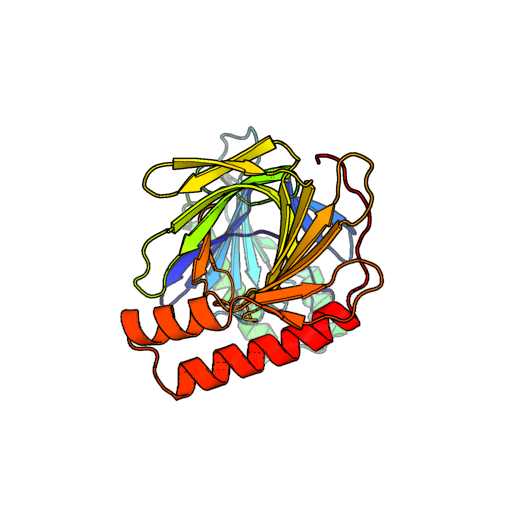11 ASP A N 1
ATOM 883 C CA . ASP A 1 111 ? -21.570 15.836 27.913 1.00 95.44 111 ASP A CA 1
ATOM 884 C C . ASP A 1 111 ? -21.257 16.155 26.447 1.00 95.44 111 ASP A C 1
ATOM 886 O O . ASP A 1 111 ? -22.024 16.875 25.803 1.00 95.44 111 ASP A O 1
ATOM 890 N N . GLU A 1 112 ? -20.197 15.564 25.887 1.00 92.62 112 GLU A N 1
ATOM 891 C CA . GLU A 1 112 ? -19.878 15.673 24.457 1.00 92.62 112 GLU A CA 1
ATOM 892 C C . GLU A 1 112 ? -20.988 15.061 23.590 1.00 92.62 112 GLU A C 1
ATOM 894 O O . GLU A 1 112 ? -21.460 15.692 22.639 1.00 92.62 112 GLU A O 1
ATOM 899 N N . PHE A 1 113 ? -21.501 13.885 23.965 1.00 95.19 113 PHE A N 1
ATOM 900 C CA . PHE A 1 113 ? -22.640 13.264 23.291 1.00 95.19 113 PHE A CA 1
ATOM 901 C C . PHE A 1 113 ? -23.925 14.109 23.373 1.00 95.19 113 PHE A C 1
ATOM 903 O O . PHE A 1 113 ? -24.638 14.255 22.377 1.00 95.19 113 PHE A O 1
ATOM 910 N N . GLU A 1 114 ? -24.234 14.702 24.529 1.00 95.44 114 GLU A N 1
ATOM 911 C CA . GLU A 1 114 ? -25.390 15.597 24.699 1.00 95.44 114 GLU A CA 1
ATOM 912 C C . GLU A 1 114 ? -25.270 16.872 23.852 1.00 95.44 114 GLU A C 1
ATOM 914 O O . GLU A 1 114 ? -26.236 17.293 23.196 1.00 95.44 114 GLU A O 1
ATOM 919 N N . ALA A 1 115 ? -24.071 17.452 23.791 1.00 93.06 115 ALA A N 1
ATOM 920 C CA . ALA A 1 115 ? -23.779 18.571 22.905 1.00 93.06 115 ALA A CA 1
ATOM 921 C C . ALA A 1 115 ? -23.943 18.171 21.429 1.00 93.06 115 ALA A C 1
ATOM 923 O O . ALA A 1 115 ? -24.569 18.901 20.656 1.00 93.06 115 ALA A O 1
ATOM 924 N N . ALA A 1 116 ? -23.461 16.987 21.045 1.00 90.88 116 ALA A N 1
ATOM 925 C CA . ALA A 1 116 ? -23.568 16.455 19.690 1.00 90.88 116 ALA A CA 1
ATOM 926 C C . ALA A 1 116 ? -25.020 16.203 19.262 1.00 90.88 116 ALA A C 1
ATOM 928 O O . ALA A 1 116 ? -25.387 16.513 18.127 1.00 90.88 116 ALA A O 1
ATOM 929 N N . ILE A 1 117 ? -25.880 15.717 20.165 1.00 94.94 117 ILE A N 1
ATOM 930 C CA . ILE A 1 117 ? -27.320 15.577 19.899 1.00 94.94 117 ILE A CA 1
ATOM 931 C C . ILE A 1 117 ? -27.913 16.916 19.462 1.00 94.94 117 ILE A C 1
ATOM 933 O O . ILE A 1 117 ? -28.602 16.983 18.442 1.00 94.94 117 ILE A O 1
ATOM 937 N N . THR A 1 118 ? -27.613 17.975 20.215 1.00 93.81 118 THR A N 1
ATOM 938 C CA . THR A 1 118 ? -28.126 19.323 19.952 1.00 93.81 118 THR A CA 1
ATOM 939 C C . THR A 1 118 ? -27.530 19.906 18.675 1.00 93.81 118 THR A C 1
ATOM 941 O O . THR A 1 118 ? -28.248 20.483 17.860 1.00 93.81 118 THR A O 1
ATOM 944 N N . HIS A 1 119 ? -26.220 19.749 18.483 1.00 91.50 119 HIS A N 1
ATOM 945 C CA . HIS A 1 119 ? -25.499 20.379 17.384 1.00 91.50 119 HIS A CA 1
ATOM 946 C C . HIS A 1 119 ? -25.766 19.708 16.028 1.00 91.50 119 HIS A C 1
ATOM 948 O O . HIS A 1 119 ? -25.957 20.402 15.030 1.00 91.50 119 HIS A O 1
ATOM 954 N N . TYR A 1 120 ? -25.830 18.373 15.985 1.00 89.69 120 TYR A N 1
ATOM 955 C CA . TYR A 1 120 ? -25.989 17.599 14.745 1.00 89.69 120 TYR A CA 1
ATOM 956 C C . TYR A 1 120 ? -27.404 17.047 14.528 1.00 89.69 120 TYR A C 1
ATOM 958 O O . TYR A 1 120 ? -27.669 16.441 13.488 1.00 89.69 120 TYR A O 1
ATOM 966 N N . GLY A 1 121 ? -28.317 17.225 15.488 1.00 94.31 121 GLY A N 1
ATOM 967 C CA . GLY A 1 121 ? -29.714 16.802 15.364 1.00 94.31 121 GLY A CA 1
ATOM 968 C C . GLY A 1 121 ? -29.896 15.282 15.355 1.00 94.31 121 GLY A C 1
ATOM 969 O O . GLY A 1 121 ? -30.602 14.739 14.503 1.00 94.31 121 GLY A O 1
ATOM 970 N N . TYR A 1 122 ? -29.246 14.565 16.276 1.00 95.06 122 TYR A N 1
ATOM 971 C CA . TYR A 1 122 ? -29.393 13.108 16.370 1.00 95.06 122 TYR A CA 1
ATOM 972 C C . TYR A 1 122 ? -30.834 12.711 16.708 1.00 95.06 122 TYR A C 1
ATOM 974 O O . TYR A 1 122 ? -31.352 13.060 17.763 1.00 95.06 122 TYR A O 1
ATOM 982 N N . SER A 1 123 ? -31.468 11.919 15.837 1.00 97.38 123 SER A N 1
ATOM 983 C CA . SER A 1 123 ? -32.815 11.378 16.083 1.00 97.38 123 SER A CA 1
ATOM 984 C C . SER A 1 123 ? -32.866 10.523 17.353 1.00 97.38 123 SER A C 1
ATOM 986 O O . SER A 1 123 ? -31.900 9.809 17.629 1.00 97.38 123 SER A O 1
ATOM 988 N N . ASP A 1 124 ? -34.011 10.471 18.032 1.00 97.81 124 ASP A N 1
ATOM 989 C CA . ASP A 1 124 ? -34.219 9.632 19.226 1.00 97.81 124 ASP A CA 1
ATOM 990 C C . ASP A 1 124 ? -33.833 8.162 18.996 1.00 97.81 124 ASP A C 1
ATOM 992 O O . ASP A 1 124 ? -33.204 7.526 19.840 1.00 97.81 124 ASP A O 1
ATOM 996 N N . ALA A 1 125 ? -34.129 7.627 17.807 1.00 97.69 125 ALA A N 1
ATOM 997 C CA . ALA A 1 125 ? -33.748 6.268 17.430 1.00 97.69 125 ALA A CA 1
ATOM 998 C C . ALA A 1 125 ? -32.221 6.076 17.369 1.00 97.69 125 ALA A C 1
ATOM 1000 O O . ALA A 1 125 ? -31.706 5.038 17.785 1.00 97.69 125 ALA A O 1
ATOM 1001 N N . LEU A 1 126 ? -31.483 7.067 16.860 1.00 96.25 126 LEU A N 1
ATOM 1002 C CA . LEU A 1 126 ? -30.018 7.048 16.860 1.00 96.25 126 LEU A CA 1
ATOM 1003 C C . LEU A 1 126 ? -29.477 7.168 18.287 1.00 96.25 126 LEU A C 1
ATOM 1005 O O . LEU A 1 126 ? -28.589 6.403 18.653 1.00 96.25 126 LEU A O 1
ATOM 1009 N N . GLN A 1 127 ? -30.044 8.062 19.099 1.00 97.94 127 GLN A N 1
ATOM 1010 C CA . GLN A 1 127 ? -29.641 8.231 20.494 1.00 97.94 127 GLN A CA 1
ATOM 1011 C C . GLN A 1 127 ? -29.805 6.931 21.291 1.00 97.94 127 GLN A C 1
ATOM 1013 O O . GLN A 1 127 ? -28.875 6.499 21.972 1.00 97.94 127 GLN A O 1
ATOM 1018 N N . ALA A 1 128 ? -30.954 6.262 21.152 1.00 98.00 128 ALA A N 1
ATOM 1019 C CA . ALA A 1 128 ? -31.220 4.978 21.797 1.00 98.00 128 ALA A CA 1
ATOM 1020 C C . ALA A 1 128 ? -30.212 3.900 21.367 1.00 98.00 128 ALA A C 1
ATOM 1022 O O . ALA A 1 128 ? -29.714 3.145 22.201 1.00 98.00 128 ALA A O 1
ATOM 1023 N N . ARG A 1 129 ? -29.857 3.855 20.076 1.00 97.56 129 ARG A N 1
ATOM 1024 C CA . ARG A 1 129 ? -28.847 2.921 19.555 1.00 97.56 129 ARG A CA 1
ATOM 1025 C C . ARG A 1 129 ? -27.446 3.199 20.099 1.00 97.56 129 ARG A C 1
ATOM 1027 O O . ARG A 1 129 ? -26.749 2.244 20.421 1.00 97.56 129 ARG A O 1
ATOM 1034 N N . VAL A 1 130 ? -27.044 4.466 20.217 1.00 97.81 130 VAL A N 1
ATOM 1035 C CA . VAL A 1 130 ? -25.742 4.861 20.789 1.00 97.81 130 VAL A CA 1
ATOM 1036 C C . VAL A 1 130 ? -25.653 4.463 22.261 1.00 97.81 130 VAL A C 1
ATOM 1038 O O . VAL A 1 130 ? -24.685 3.820 22.659 1.00 97.81 130 VAL A O 1
ATOM 1041 N N . ARG A 1 131 ? -26.695 4.742 23.053 1.00 98.00 131 ARG A N 1
ATOM 1042 C CA . ARG A 1 131 ? -26.741 4.350 24.473 1.00 98.00 131 ARG A CA 1
ATOM 1043 C C . ARG A 1 131 ? -26.707 2.829 24.649 1.00 98.00 131 ARG A C 1
ATOM 1045 O O . ARG A 1 131 ? -25.908 2.329 25.435 1.00 98.00 131 ARG A O 1
ATOM 1052 N N . ALA A 1 132 ? -27.483 2.084 23.858 1.00 98.00 132 ALA A N 1
ATOM 1053 C CA . ALA A 1 132 ? -27.451 0.620 23.878 1.00 98.00 132 ALA A CA 1
ATOM 1054 C C . ALA A 1 132 ? -26.071 0.056 23.482 1.00 98.00 132 ALA A C 1
ATOM 1056 O O . ALA A 1 132 ? -25.589 -0.900 24.092 1.00 98.00 132 ALA A O 1
ATOM 1057 N N . ALA A 1 133 ? -25.415 0.663 22.487 1.00 98.00 133 ALA A N 1
ATOM 1058 C CA . ALA A 1 133 ? -24.064 0.294 22.076 1.00 98.00 133 ALA A CA 1
ATOM 1059 C C . ALA A 1 133 ? -23.029 0.570 23.180 1.00 98.00 133 ALA A C 1
ATOM 1061 O O . ALA A 1 133 ? -22.139 -0.251 23.381 1.00 98.00 133 ALA A O 1
ATOM 1062 N N . ALA A 1 134 ? -23.168 1.663 23.937 1.00 98.00 134 ALA A N 1
ATOM 1063 C CA . ALA A 1 134 ? -22.311 1.963 25.082 1.00 98.00 134 ALA A CA 1
ATOM 1064 C C . ALA A 1 134 ? -22.505 0.973 26.243 1.00 98.00 134 ALA A C 1
ATOM 1066 O O . ALA A 1 134 ? -21.529 0.513 26.828 1.00 98.00 134 ALA A O 1
ATOM 1067 N N . GLU A 1 135 ? -23.740 0.563 26.543 1.00 98.12 135 GLU A N 1
ATOM 1068 C CA . GLU A 1 135 ? -24.016 -0.477 27.549 1.00 98.12 135 GLU A CA 1
ATOM 1069 C C . GLU A 1 135 ? -23.479 -1.858 27.137 1.00 98.12 135 GLU A C 1
ATOM 1071 O O . GLU A 1 135 ? -22.992 -2.637 27.964 1.00 98.12 135 GLU A O 1
ATOM 1076 N N . GLU A 1 136 ? -23.560 -2.194 25.848 1.00 97.62 136 GLU A N 1
ATOM 1077 C CA . GLU A 1 136 ? -22.905 -3.378 25.288 1.00 97.62 136 GLU A CA 1
ATOM 1078 C C . GLU A 1 136 ? -21.380 -3.259 25.385 1.00 97.62 136 GLU A C 1
ATOM 1080 O O . GLU A 1 136 ? -20.723 -4.183 25.872 1.00 97.62 136 GLU A O 1
ATOM 1085 N N . GLY A 1 137 ? -20.832 -2.104 25.007 1.00 97.00 137 GLY A N 1
ATOM 1086 C CA . GLY A 1 137 ? -19.413 -1.777 25.095 1.00 97.00 137 GLY A CA 1
ATOM 1087 C C . GLY A 1 137 ? -18.869 -1.865 26.514 1.00 97.00 137 GLY A C 1
ATOM 1088 O O . GLY A 1 137 ? -17.779 -2.397 26.707 1.00 97.00 137 GLY A O 1
ATOM 1089 N N . LEU A 1 138 ? -19.645 -1.456 27.520 1.00 97.88 138 LEU A N 1
ATOM 1090 C CA . LEU A 1 138 ? -19.304 -1.598 28.935 1.00 97.88 138 LEU A CA 1
ATOM 1091 C C . LEU A 1 138 ? -19.087 -3.067 29.310 1.00 97.88 138 LEU A C 1
ATOM 1093 O O . LEU A 1 138 ? -18.049 -3.421 29.868 1.00 97.88 138 LEU A O 1
ATOM 1097 N N . ARG A 1 139 ? -20.026 -3.944 28.931 1.00 97.81 139 ARG A N 1
ATOM 1098 C CA . ARG A 1 139 ? -19.928 -5.392 29.184 1.00 97.81 139 ARG A CA 1
ATOM 1099 C C . ARG A 1 139 ? -18.759 -6.031 28.436 1.00 97.81 139 ARG A C 1
ATOM 1101 O O . ARG A 1 139 ? -18.046 -6.852 29.012 1.00 97.81 139 ARG A O 1
ATOM 1108 N N . ILE A 1 140 ? -18.561 -5.664 27.167 1.00 97.12 140 ILE A N 1
ATOM 1109 C CA . ILE A 1 140 ? -17.463 -6.188 26.344 1.00 97.12 140 ILE A CA 1
ATOM 1110 C C . ILE A 1 140 ? -16.119 -5.753 26.925 1.00 97.12 140 ILE A C 1
ATOM 1112 O O . ILE A 1 140 ? -15.264 -6.603 27.153 1.00 97.12 140 ILE A O 1
ATOM 1116 N N . THR A 1 141 ? -15.946 -4.460 27.198 1.00 96.56 141 THR A N 1
ATOM 1117 C CA . THR A 1 141 ? -14.699 -3.876 27.714 1.00 96.56 141 THR A CA 1
ATOM 1118 C C . THR A 1 141 ? -14.349 -4.442 29.085 1.00 96.56 141 THR A C 1
ATOM 1120 O O . THR A 1 141 ? -13.183 -4.733 29.349 1.00 96.56 141 THR A O 1
ATOM 1123 N N . GLU A 1 142 ? -15.345 -4.679 29.944 1.00 97.12 142 GLU A N 1
ATOM 1124 C CA . GLU A 1 142 ? -15.114 -5.280 31.256 1.00 97.12 142 GLU A CA 1
ATOM 1125 C C . GLU A 1 142 ? -14.517 -6.690 31.140 1.00 97.12 142 GLU A C 1
ATOM 1127 O O . GLU A 1 142 ? -13.537 -7.005 31.819 1.00 97.12 142 GLU A O 1
ATOM 1132 N N . ALA A 1 143 ? -15.051 -7.506 30.229 1.00 96.50 143 ALA A N 1
ATOM 1133 C CA . ALA A 1 143 ? -14.599 -8.876 29.995 1.00 96.50 143 ALA A CA 1
ATOM 1134 C C . ALA A 1 143 ? -13.400 -8.992 29.031 1.00 96.50 143 ALA A C 1
ATOM 1136 O O . ALA A 1 143 ? -12.842 -10.087 28.877 1.00 96.50 143 ALA A O 1
ATOM 1137 N N . TRP A 1 144 ? -13.012 -7.906 28.354 1.00 96.06 144 TRP A N 1
ATOM 1138 C CA . TRP A 1 144 ? -12.015 -7.945 27.290 1.00 96.06 144 TRP A CA 1
ATOM 1139 C C . TRP A 1 144 ? -10.621 -8.253 27.831 1.00 96.06 144 TRP A C 1
ATOM 1141 O O . TRP A 1 144 ? -10.136 -7.645 28.786 1.00 96.06 144 TRP A O 1
ATOM 1151 N N . LYS A 1 145 ? -9.939 -9.185 27.167 1.00 92.88 145 LYS A N 1
ATOM 1152 C CA . LYS A 1 145 ? -8.536 -9.504 27.432 1.00 92.88 145 LYS A CA 1
ATOM 1153 C C . LYS A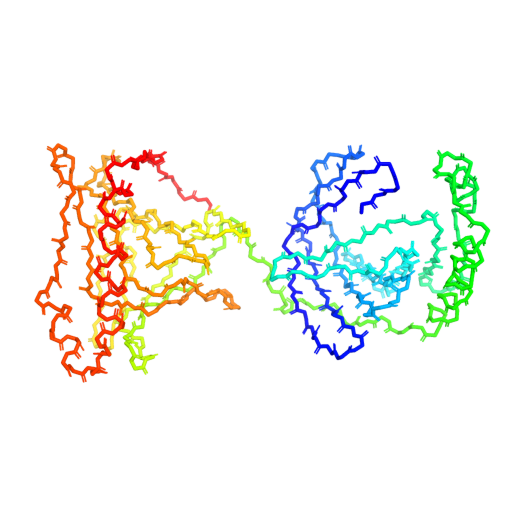 1 145 ? -7.708 -8.964 26.280 1.00 92.88 145 LYS A C 1
ATOM 1155 O O . LYS A 1 145 ? -7.789 -9.499 25.176 1.00 92.88 145 LYS A O 1
ATOM 1160 N N . ALA A 1 146 ? -6.928 -7.921 26.555 1.00 91.06 146 ALA A N 1
ATOM 1161 C CA . ALA A 1 146 ? -6.042 -7.322 25.565 1.00 91.06 146 ALA A CA 1
ATOM 1162 C C . ALA A 1 146 ? -5.095 -8.371 24.960 1.00 91.06 146 ALA A C 1
ATOM 1164 O O . ALA A 1 146 ? -4.611 -9.276 25.651 1.00 91.06 146 ALA A O 1
ATOM 1165 N N . GLY A 1 147 ? -4.845 -8.245 23.661 1.00 87.25 147 GLY A N 1
ATOM 1166 C CA . GLY A 1 147 ? -3.912 -9.090 22.935 1.00 87.25 147 GLY A CA 1
ATOM 1167 C C . GLY A 1 147 ? -2.453 -8.812 23.315 1.00 87.25 147 GLY A C 1
ATOM 1168 O O . GLY A 1 147 ? -2.139 -7.878 24.055 1.00 87.25 147 GLY A O 1
ATOM 1169 N N . PRO A 1 148 ? -1.506 -9.624 22.822 1.00 87.00 148 PRO A N 1
ATOM 1170 C CA . PRO A 1 148 ? -0.092 -9.353 23.027 1.00 87.00 148 PRO A CA 1
ATOM 1171 C C . PRO A 1 148 ? 0.376 -8.165 22.177 1.00 87.00 148 PRO A C 1
ATOM 1173 O O . PRO A 1 148 ? -0.075 -7.962 21.049 1.00 87.00 148 PRO A O 1
ATOM 1176 N N . VAL A 1 149 ? 1.391 -7.444 22.661 1.00 85.19 149 VAL A N 1
ATOM 1177 C CA . VAL A 1 149 ? 2.110 -6.456 21.843 1.00 85.19 149 VAL A CA 1
ATOM 1178 C C . VAL A 1 149 ? 2.810 -7.168 20.680 1.00 85.19 149 VAL A C 1
ATOM 1180 O O . VAL A 1 149 ? 3.787 -7.894 20.879 1.00 85.19 149 VAL A O 1
ATOM 1183 N N . ARG A 1 150 ? 2.348 -6.918 19.452 1.00 80.19 150 ARG A N 1
ATOM 1184 C CA . ARG A 1 150 ? 2.894 -7.481 18.207 1.00 80.19 150 ARG A CA 1
ATOM 1185 C C . ARG A 1 150 ? 4.176 -6.791 17.733 1.00 80.19 150 ARG A C 1
ATOM 1187 O O . ARG A 1 150 ? 4.212 -6.117 16.706 1.00 80.19 150 ARG A O 1
ATOM 1194 N N . ARG A 1 151 ? 5.274 -6.992 18.472 1.00 75.50 151 ARG A N 1
ATOM 1195 C CA . ARG A 1 151 ? 6.620 -6.501 18.089 1.00 75.50 151 ARG A CA 1
ATOM 1196 C C . ARG A 1 151 ? 7.158 -7.124 16.796 1.00 75.50 151 ARG A C 1
ATOM 1198 O O . ARG A 1 151 ? 8.103 -6.608 16.212 1.00 75.50 151 ARG A O 1
ATOM 1205 N N . ASP A 1 152 ? 6.566 -8.231 16.368 1.00 72.81 152 ASP A N 1
ATOM 1206 C CA . ASP A 1 152 ? 6.851 -8.912 15.111 1.00 72.81 152 ASP A CA 1
ATOM 1207 C C . ASP A 1 152 ? 6.232 -8.207 13.889 1.00 72.81 152 ASP A C 1
ATOM 1209 O O . ASP A 1 152 ? 6.691 -8.414 12.764 1.00 72.81 152 ASP A O 1
ATOM 1213 N N . ILE A 1 153 ? 5.230 -7.339 14.085 1.00 70.25 153 ILE A N 1
ATOM 1214 C CA . ILE A 1 153 ? 4.632 -6.555 13.003 1.00 70.25 153 ILE A CA 1
ATOM 1215 C C . ILE A 1 153 ? 5.496 -5.319 12.735 1.00 70.25 153 ILE A C 1
ATOM 1217 O O . ILE A 1 153 ? 5.485 -4.336 13.478 1.00 70.25 153 ILE A O 1
ATOM 1221 N N . ARG A 1 154 ? 6.234 -5.352 11.621 1.00 67.38 154 ARG A N 1
ATOM 1222 C CA . ARG A 1 154 ? 7.019 -4.208 11.148 1.00 67.38 154 ARG A CA 1
ATOM 1223 C C . ARG A 1 154 ? 6.168 -3.297 10.268 1.00 67.38 154 ARG A C 1
ATOM 1225 O O . ARG A 1 154 ? 5.812 -3.649 9.145 1.00 67.38 154 ARG A O 1
ATOM 1232 N N . VAL A 1 155 ? 5.901 -2.099 10.775 1.00 71.62 155 VAL A N 1
ATOM 1233 C CA . VAL A 1 155 ? 5.313 -1.003 10.006 1.00 71.62 155 VAL A CA 1
ATOM 1234 C C . VAL A 1 155 ? 6.394 -0.366 9.134 1.00 71.62 155 VAL A C 1
ATOM 1236 O O . VAL A 1 155 ? 7.363 0.157 9.676 1.00 71.62 155 VAL A O 1
ATOM 1239 N N . LEU A 1 156 ? 6.220 -0.387 7.811 1.00 77.69 156 LEU A N 1
ATOM 1240 C CA . LEU A 1 156 ? 7.198 0.177 6.878 1.00 77.69 156 LEU A CA 1
ATOM 1241 C C . LEU A 1 156 ? 7.218 1.712 6.903 1.00 77.69 156 LEU A C 1
ATOM 1243 O O . LEU A 1 156 ? 6.167 2.360 6.953 1.00 77.69 156 LEU A O 1
ATOM 1247 N N . ARG A 1 157 ? 8.419 2.291 6.848 1.00 76.75 157 ARG A N 1
ATOM 1248 C CA . ARG A 1 157 ? 8.671 3.740 6.863 1.00 76.75 157 ARG A CA 1
ATOM 1249 C C . ARG A 1 157 ? 9.752 4.126 5.868 1.00 76.75 157 ARG A C 1
ATOM 1251 O O . ARG A 1 157 ? 10.552 3.290 5.461 1.00 76.75 157 ARG A O 1
ATOM 1258 N N . ALA A 1 158 ? 9.790 5.412 5.534 1.00 85.19 158 ALA A N 1
ATOM 1259 C CA . ALA A 1 158 ? 10.948 5.994 4.870 1.00 85.19 158 ALA A CA 1
ATOM 1260 C C . ALA A 1 158 ? 12.236 5.618 5.635 1.00 85.19 158 ALA A C 1
ATOM 1262 O O . ALA A 1 158 ? 12.232 5.631 6.868 1.00 85.19 158 ALA A O 1
ATOM 1263 N N . GLY A 1 159 ? 13.278 5.218 4.908 1.00 88.88 159 GLY A N 1
ATOM 1264 C CA . GLY A 1 159 ? 14.538 4.691 5.446 1.00 88.88 159 GLY A CA 1
ATOM 1265 C C . GLY A 1 159 ? 14.556 3.169 5.667 1.00 88.88 159 GLY A C 1
ATOM 1266 O O . GLY A 1 159 ? 15.624 2.567 5.779 1.00 88.88 159 GLY A O 1
ATOM 1267 N N . ASP A 1 160 ? 13.406 2.480 5.685 1.00 89.38 160 ASP A N 1
ATOM 1268 C CA . ASP A 1 160 ? 13.406 1.024 5.850 1.00 89.38 160 ASP A CA 1
ATOM 1269 C C . ASP A 1 160 ? 13.990 0.314 4.626 1.00 89.38 160 ASP A C 1
ATOM 1271 O O . ASP A 1 160 ? 13.545 0.494 3.493 1.00 89.38 160 ASP A O 1
ATOM 1275 N N . VAL A 1 161 ? 14.922 -0.608 4.866 1.00 93.06 161 VAL A N 1
ATOM 1276 C CA . VAL A 1 161 ? 15.414 -1.497 3.812 1.00 93.06 161 VAL A CA 1
ATOM 1277 C C . VAL A 1 161 ? 14.428 -2.641 3.574 1.00 93.06 161 VAL A C 1
ATOM 1279 O O . VAL A 1 161 ? 14.259 -3.520 4.428 1.00 93.06 161 VAL A O 1
ATOM 1282 N N . ILE A 1 162 ? 13.850 -2.677 2.374 1.00 94.31 162 ILE A N 1
ATOM 1283 C CA . ILE A 1 162 ? 12.951 -3.731 1.891 1.00 94.31 162 ILE A CA 1
ATOM 1284 C C . ILE A 1 162 ? 13.648 -4.648 0.877 1.00 94.31 162 ILE A C 1
ATOM 1286 O O . ILE A 1 162 ? 14.747 -4.371 0.386 1.00 94.31 162 ILE A O 1
ATOM 1290 N N . ARG A 1 163 ? 13.020 -5.791 0.579 1.00 96.50 163 ARG A N 1
ATOM 1291 C CA . ARG A 1 163 ? 13.468 -6.728 -0.463 1.00 96.50 163 ARG A CA 1
ATOM 1292 C C . ARG A 1 163 ? 12.571 -6.590 -1.684 1.00 96.50 163 ARG A C 1
ATOM 1294 O O . ARG A 1 163 ? 11.362 -6.726 -1.552 1.00 96.50 163 ARG A O 1
ATOM 1301 N N . ALA A 1 164 ? 13.155 -6.398 -2.855 1.00 97.69 164 ALA A N 1
ATOM 1302 C CA . ALA A 1 164 ? 12.427 -6.363 -4.115 1.00 97.69 164 ALA A CA 1
ATOM 1303 C C . ALA A 1 164 ? 12.697 -7.638 -4.923 1.00 97.69 164 ALA A C 1
ATOM 1305 O O . ALA A 1 164 ? 13.815 -8.170 -4.886 1.00 97.69 164 ALA A O 1
ATOM 1306 N N . ARG A 1 165 ? 11.678 -8.147 -5.623 1.00 97.88 165 ARG A N 1
ATOM 1307 C CA . ARG A 1 165 ? 11.807 -9.255 -6.579 1.00 97.88 165 ARG A CA 1
ATOM 1308 C C . ARG A 1 165 ? 11.007 -8.984 -7.845 1.00 97.88 165 ARG A C 1
ATOM 1310 O O . ARG A 1 165 ? 9.811 -8.720 -7.769 1.00 97.88 165 ARG A O 1
ATOM 1317 N N . ALA A 1 166 ? 11.662 -9.156 -8.983 1.00 97.62 166 ALA A N 1
ATOM 1318 C CA . ALA A 1 166 ? 10.996 -9.267 -10.269 1.00 97.62 166 ALA A CA 1
ATOM 1319 C C . ALA A 1 166 ? 10.819 -10.758 -10.592 1.00 97.62 166 ALA A C 1
ATOM 1321 O O . ALA A 1 166 ? 11.769 -11.553 -10.504 1.00 97.62 166 ALA A O 1
ATOM 1322 N N . LEU A 1 167 ? 9.587 -11.145 -10.900 1.00 98.12 167 LEU A N 1
ATOM 1323 C CA . LEU A 1 167 ? 9.179 -12.513 -11.203 1.00 98.12 167 LEU A CA 1
ATOM 1324 C C . LEU A 1 167 ? 8.980 -12.665 -12.711 1.00 98.12 167 LEU A C 1
ATOM 1326 O O . LEU A 1 167 ? 8.555 -11.723 -13.368 1.00 98.12 167 LEU A O 1
ATOM 1330 N N . LYS A 1 168 ? 9.235 -13.854 -13.253 1.00 97.56 168 LYS A N 1
ATOM 1331 C CA . LYS A 1 168 ? 8.701 -14.234 -14.567 1.00 97.56 168 LYS A CA 1
ATOM 1332 C C . LYS A 1 168 ? 7.231 -14.631 -14.426 1.00 97.56 168 LYS A C 1
ATOM 1334 O O . LYS A 1 168 ? 6.732 -14.818 -13.316 1.00 97.56 168 LYS A O 1
ATOM 1339 N N . HIS A 1 169 ? 6.545 -14.818 -15.550 1.00 96.62 169 HIS A N 1
ATOM 1340 C CA . HIS A 1 169 ? 5.125 -15.183 -15.572 1.00 96.62 169 HIS A CA 1
ATOM 1341 C C . HIS A 1 169 ? 4.778 -16.473 -14.816 1.00 96.62 169 HIS A C 1
ATOM 1343 O O . HIS A 1 169 ? 3.686 -16.593 -14.270 1.00 96.62 169 HIS A O 1
ATOM 1349 N N . ASP A 1 170 ? 5.711 -17.423 -14.734 1.00 95.88 170 ASP A N 1
ATOM 1350 C CA . ASP A 1 170 ? 5.552 -18.656 -13.952 1.00 95.88 170 ASP A CA 1
ATOM 1351 C C . ASP A 1 170 ? 5.717 -18.450 -12.428 1.00 95.88 170 ASP A C 1
ATOM 1353 O O . ASP A 1 170 ? 5.724 -19.414 -11.661 1.00 95.88 170 ASP A O 1
ATOM 1357 N N . GLY A 1 171 ? 5.869 -17.200 -11.978 1.00 95.69 171 GLY A N 1
ATOM 1358 C CA . GLY A 1 171 ? 6.034 -16.812 -10.581 1.00 95.69 171 GLY A CA 1
ATOM 1359 C C . GLY A 1 171 ? 7.453 -16.988 -10.040 1.00 95.69 171 GLY A C 1
ATOM 1360 O O . GLY A 1 171 ? 7.700 -16.682 -8.869 1.00 95.69 171 GLY A O 1
ATOM 1361 N N . ARG A 1 172 ? 8.411 -17.466 -10.846 1.00 96.62 172 ARG A N 1
ATOM 1362 C CA . ARG A 1 172 ? 9.793 -17.649 -10.386 1.00 96.62 172 ARG A CA 1
ATOM 1363 C C . ARG A 1 172 ? 10.541 -16.314 -10.367 1.00 96.62 172 ARG A C 1
ATOM 1365 O O . ARG A 1 172 ? 10.519 -15.590 -11.362 1.00 96.62 172 ARG A O 1
ATOM 1372 N N . PRO A 1 173 ? 11.256 -15.981 -9.277 1.00 96.50 173 PRO A N 1
ATOM 1373 C CA . PRO A 1 173 ? 12.073 -14.778 -9.234 1.00 96.50 173 PRO A CA 1
ATOM 1374 C C . PRO A 1 173 ? 13.270 -14.919 -10.174 1.00 96.50 173 PRO A C 1
ATOM 1376 O O . PRO A 1 173 ? 14.031 -15.884 -10.075 1.00 96.50 173 PRO A O 1
ATOM 1379 N N . TYR A 1 174 ? 13.464 -13.933 -11.046 1.00 95.75 174 TYR A N 1
ATOM 1380 C CA . TYR A 1 174 ? 14.633 -13.878 -11.925 1.00 95.75 174 TYR A CA 1
ATOM 1381 C C . TYR A 1 174 ? 15.598 -12.752 -11.545 1.00 95.75 174 TYR A C 1
ATOM 1383 O O . TYR A 1 174 ? 16.788 -12.872 -11.823 1.00 95.75 174 TYR A O 1
ATOM 1391 N N . ARG A 1 175 ? 15.122 -11.718 -10.835 1.00 97.38 175 ARG A N 1
ATOM 1392 C CA . ARG A 1 175 ? 15.957 -10.684 -10.207 1.00 97.38 175 ARG A CA 1
ATOM 1393 C C . ARG A 1 175 ? 15.490 -10.390 -8.788 1.00 97.38 175 ARG A C 1
ATOM 1395 O O . ARG A 1 175 ? 14.290 -10.365 -8.517 1.00 97.38 175 ARG A O 1
ATOM 1402 N N . TRP A 1 176 ? 16.428 -10.156 -7.875 1.00 98.06 176 TRP A N 1
ATOM 1403 C CA . TRP A 1 176 ? 16.125 -9.676 -6.528 1.00 98.06 176 TRP A CA 1
ATOM 1404 C C . TRP A 1 176 ? 17.251 -8.834 -5.942 1.00 98.06 176 TRP A C 1
ATOM 1406 O O . TRP A 1 176 ? 18.436 -9.103 -6.144 1.00 98.06 176 TRP A O 1
ATOM 1416 N N . TRP A 1 177 ? 16.866 -7.819 -5.179 1.00 97.94 177 TRP A N 1
ATOM 1417 C CA . TRP A 1 177 ? 17.784 -6.863 -4.569 1.00 97.94 177 TRP A CA 1
ATOM 1418 C C . TRP A 1 177 ? 17.214 -6.328 -3.253 1.00 97.94 177 TRP A C 1
ATOM 1420 O O . TRP A 1 177 ? 16.073 -6.615 -2.872 1.00 97.94 177 TRP A O 1
ATOM 1430 N N . ARG A 1 178 ? 18.040 -5.582 -2.519 1.00 97.38 178 ARG A N 1
ATOM 1431 C CA . ARG A 1 178 ? 17.602 -4.768 -1.381 1.00 97.38 178 ARG A CA 1
ATOM 1432 C C . ARG A 1 178 ? 17.531 -3.316 -1.833 1.00 97.38 178 ARG A C 1
ATOM 1434 O O . ARG A 1 178 ? 18.355 -2.898 -2.638 1.00 97.38 178 ARG A O 1
ATOM 1441 N N . THR A 1 179 ? 16.554 -2.573 -1.336 1.00 96.38 179 THR A N 1
ATOM 1442 C CA . THR A 1 179 ? 16.377 -1.151 -1.653 1.00 96.38 179 THR A CA 1
ATOM 1443 C C . THR A 1 179 ? 15.794 -0.436 -0.442 1.00 96.38 179 THR A C 1
ATOM 1445 O O . THR A 1 179 ? 15.111 -1.065 0.371 1.00 96.38 179 THR A O 1
ATOM 1448 N N . THR A 1 180 ? 16.084 0.851 -0.309 1.00 95.56 180 THR A N 1
ATOM 1449 C CA . THR A 1 180 ? 15.535 1.699 0.748 1.00 95.56 180 THR A CA 1
ATOM 1450 C C . THR A 1 180 ? 14.161 2.198 0.327 1.00 95.56 180 THR A C 1
ATOM 1452 O O . THR A 1 180 ? 13.973 2.626 -0.811 1.00 95.56 180 THR A O 1
ATOM 1455 N N . LEU A 1 181 ? 13.181 2.125 1.222 1.00 93.31 181 LEU A N 1
ATOM 1456 C CA . LEU A 1 181 ? 11.876 2.739 1.024 1.00 93.31 181 LEU A CA 1
ATOM 1457 C C . LEU A 1 181 ? 12.017 4.252 1.222 1.00 93.31 181 LEU A C 1
ATOM 1459 O O . LEU A 1 181 ? 12.432 4.688 2.288 1.00 93.31 181 LEU A O 1
ATOM 1463 N N . HIS A 1 182 ? 11.685 5.050 0.212 1.00 92.50 182 HIS A N 1
ATOM 1464 C CA . HIS A 1 182 ? 11.659 6.512 0.305 1.00 92.50 182 HIS A CA 1
ATOM 1465 C C . HIS A 1 182 ? 10.279 7.021 0.711 1.00 92.50 182 HIS A C 1
ATOM 1467 O O . HIS A 1 182 ? 10.176 7.888 1.573 1.00 92.50 182 HIS A O 1
ATOM 1473 N N . ASP A 1 183 ? 9.217 6.464 0.127 1.00 89.06 183 ASP A N 1
ATOM 1474 C CA . ASP A 1 183 ? 7.845 6.828 0.478 1.00 89.06 183 ASP A CA 1
ATOM 1475 C C . ASP A 1 183 ? 6.868 5.678 0.207 1.00 89.06 183 ASP A C 1
ATOM 1477 O O . ASP A 1 183 ? 7.165 4.771 -0.573 1.00 89.06 183 ASP A O 1
ATOM 1481 N N . ILE A 1 184 ? 5.712 5.708 0.869 1.00 86.19 184 ILE A N 1
ATOM 1482 C CA . ILE A 1 184 ? 4.610 4.765 0.664 1.00 86.19 184 ILE A CA 1
ATOM 1483 C C . ILE A 1 184 ? 3.270 5.406 1.034 1.00 86.19 184 ILE A C 1
ATOM 1485 O O . ILE A 1 184 ? 3.110 5.971 2.122 1.00 86.19 184 ILE A O 1
ATOM 1489 N N . ASP A 1 185 ? 2.290 5.250 0.151 1.00 82.19 185 ASP A N 1
ATOM 1490 C CA . ASP A 1 185 ? 0.913 5.693 0.348 1.00 82.19 185 ASP A CA 1
ATOM 1491 C C . ASP A 1 185 ? -0.091 4.680 -0.231 1.00 82.19 185 ASP A C 1
ATOM 1493 O O . ASP A 1 185 ? 0.264 3.550 -0.559 1.00 82.19 185 ASP A O 1
ATOM 1497 N N . GLU A 1 186 ? -1.369 5.050 -0.310 1.00 79.19 186 GLU A N 1
ATOM 1498 C CA . GLU A 1 186 ? -2.428 4.197 -0.854 1.00 79.19 186 GLU A CA 1
ATOM 1499 C C . GLU A 1 186 ? -2.303 3.904 -2.360 1.00 79.19 186 GLU A C 1
ATOM 1501 O O . GLU A 1 186 ? -2.941 2.977 -2.860 1.00 79.19 186 GLU A O 1
ATOM 1506 N N . LYS A 1 187 ? -1.508 4.684 -3.100 1.00 88.12 187 LYS A N 1
ATOM 1507 C CA . LYS A 1 187 ? -1.323 4.534 -4.549 1.00 88.12 187 LYS A CA 1
ATOM 1508 C C . LYS A 1 187 ? -0.136 3.639 -4.864 1.00 88.12 187 LYS A C 1
ATOM 1510 O O . LYS A 1 187 ? -0.163 2.916 -5.861 1.00 88.12 187 LYS A O 1
ATOM 1515 N N . GLY A 1 188 ? 0.911 3.694 -4.047 1.00 92.00 188 GLY A N 1
ATOM 1516 C CA . GLY A 1 188 ? 2.150 3.008 -4.362 1.00 92.00 188 GLY A CA 1
ATOM 1517 C C . GLY A 1 188 ? 3.287 3.262 -3.386 1.00 92.00 188 GLY A C 1
ATOM 1518 O O . GLY A 1 188 ? 3.092 3.626 -2.228 1.00 92.00 188 GLY A O 1
ATOM 1519 N N . LEU A 1 189 ? 4.505 3.047 -3.874 1.00 94.19 189 LEU A N 1
ATOM 1520 C CA . LEU A 1 189 ? 5.728 3.287 -3.126 1.00 94.19 189 LEU A CA 1
ATOM 1521 C C . LEU A 1 189 ? 6.859 3.810 -4.002 1.00 94.19 189 LEU A C 1
ATOM 1523 O O . LEU A 1 189 ? 6.944 3.515 -5.196 1.00 94.19 189 LEU A O 1
ATOM 1527 N N . VAL A 1 190 ? 7.754 4.546 -3.352 1.00 96.69 190 VAL A N 1
ATOM 1528 C CA . VAL A 1 190 ? 8.998 5.050 -3.923 1.00 96.69 190 VAL A CA 1
ATOM 1529 C C . VAL A 1 190 ? 10.161 4.347 -3.242 1.00 96.69 190 VAL A C 1
ATOM 1531 O O . VAL A 1 190 ? 10.216 4.277 -2.015 1.00 96.69 190 VAL A O 1
ATOM 1534 N N . THR A 1 191 ? 11.105 3.836 -4.022 1.00 97.00 191 THR A N 1
ATOM 1535 C CA . THR A 1 191 ? 12.309 3.167 -3.521 1.00 97.00 191 THR A CA 1
ATOM 1536 C C . THR A 1 191 ? 13.566 3.842 -4.038 1.00 97.00 191 THR A C 1
ATOM 1538 O O . THR A 1 191 ? 13.549 4.393 -5.134 1.00 97.00 191 THR A O 1
ATOM 1541 N N . ALA A 1 192 ? 14.669 3.710 -3.315 1.00 96.38 192 ALA A N 1
ATOM 1542 C CA . ALA A 1 192 ? 15.979 4.178 -3.733 1.00 96.38 192 ALA A CA 1
ATOM 1543 C C . ALA A 1 192 ? 17.042 3.092 -3.600 1.00 96.38 192 ALA A C 1
ATOM 1545 O O . ALA A 1 192 ? 17.082 2.327 -2.627 1.00 96.38 192 ALA A O 1
ATOM 1546 N N . SER A 1 193 ? 17.904 3.017 -4.604 1.00 95.50 193 SER A N 1
ATOM 1547 C CA . SER A 1 193 ? 19.091 2.171 -4.634 1.00 95.50 193 SER A CA 1
ATOM 1548 C C . SER A 1 193 ? 20.267 2.992 -5.138 1.00 95.50 193 SER A C 1
ATOM 1550 O O . SER A 1 193 ? 20.153 3.646 -6.168 1.00 95.50 193 SER A O 1
ATOM 1552 N N . GLN A 1 194 ? 21.406 2.937 -4.457 1.00 93.75 194 GLN A N 1
ATOM 1553 C CA . GLN A 1 194 ? 22.605 3.635 -4.915 1.00 93.75 194 GLN A CA 1
ATOM 1554 C C . GLN A 1 194 ? 23.381 2.853 -5.979 1.00 93.75 194 GLN A C 1
ATOM 1556 O O . GLN A 1 194 ? 23.177 1.646 -6.163 1.00 93.75 194 GLN A O 1
ATOM 1561 N N . ILE A 1 195 ? 24.321 3.534 -6.642 1.00 94.88 195 ILE A N 1
ATOM 1562 C CA . ILE A 1 195 ? 25.383 2.868 -7.402 1.00 94.88 195 ILE A CA 1
ATOM 1563 C C . ILE A 1 195 ? 26.055 1.819 -6.522 1.00 94.88 195 ILE A C 1
ATOM 1565 O O . ILE A 1 195 ? 26.310 2.022 -5.338 1.00 94.88 195 ILE A O 1
ATOM 1569 N N . GLY A 1 196 ? 26.353 0.669 -7.115 1.00 95.31 196 GLY A N 1
ATOM 1570 C CA . GLY A 1 196 ? 26.944 -0.434 -6.383 1.00 95.31 196 GLY A CA 1
ATOM 1571 C C . GLY A 1 196 ? 25.916 -1.364 -5.741 1.00 95.31 196 GLY A C 1
ATOM 1572 O O . GLY A 1 196 ? 26.331 -2.400 -5.220 1.00 95.31 196 GLY A O 1
ATOM 1573 N N . ASN A 1 197 ? 24.609 -1.072 -5.779 1.00 96.31 197 ASN A N 1
ATOM 1574 C CA . ASN A 1 197 ? 23.601 -1.952 -5.191 1.00 96.31 197 ASN A CA 1
ATOM 1575 C C . ASN A 1 197 ? 23.653 -3.349 -5.823 1.00 96.31 197 ASN A C 1
ATOM 1577 O O . ASN A 1 197 ? 23.738 -3.495 -7.042 1.00 96.31 197 ASN A O 1
ATOM 1581 N N . LEU A 1 198 ? 23.623 -4.388 -4.988 1.00 98.00 198 LEU A N 1
ATOM 1582 C CA . LEU A 1 198 ? 23.771 -5.766 -5.439 1.00 98.00 198 LEU A CA 1
ATOM 1583 C C . LEU A 1 198 ? 22.428 -6.317 -5.924 1.00 98.00 198 LEU A C 1
ATOM 1585 O O . LEU A 1 198 ? 21.535 -6.591 -5.117 1.00 98.00 198 LEU A O 1
ATOM 1589 N N . VAL A 1 199 ? 22.335 -6.573 -7.225 1.00 98.06 199 VAL A N 1
ATOM 1590 C CA . VAL A 1 199 ? 21.213 -7.283 -7.841 1.00 98.06 199 VAL A CA 1
ATOM 1591 C C . VAL A 1 199 ? 21.631 -8.721 -8.107 1.00 98.06 199 VAL A C 1
ATOM 1593 O O . VAL A 1 199 ? 22.686 -8.993 -8.678 1.00 98.06 199 VAL A O 1
ATOM 1596 N N . ARG A 1 200 ? 20.814 -9.664 -7.646 1.00 98.44 200 ARG A N 1
ATOM 1597 C CA . ARG A 1 200 ? 21.045 -11.103 -7.775 1.00 98.44 200 ARG A CA 1
ATOM 1598 C C . ARG A 1 200 ? 20.044 -11.713 -8.745 1.00 98.44 200 ARG A C 1
ATOM 1600 O O . ARG A 1 200 ? 18.907 -11.258 -8.832 1.00 98.44 200 ARG A O 1
ATOM 1607 N N . GLN A 1 201 ? 20.468 -12.781 -9.401 1.00 96.94 201 GLN A N 1
ATOM 1608 C CA . GLN A 1 201 ? 19.664 -13.645 -10.261 1.00 96.94 201 GLN A CA 1
ATOM 1609 C C . GLN A 1 201 ? 20.040 -15.120 -9.994 1.00 96.94 201 GLN A C 1
ATOM 1611 O O . GLN A 1 201 ? 21.009 -15.364 -9.271 1.00 96.94 201 GLN A O 1
ATOM 1616 N N . PRO A 1 202 ? 19.324 -16.134 -10.529 1.00 94.81 202 PRO A N 1
ATOM 1617 C CA . PRO A 1 202 ? 19.493 -17.544 -10.141 1.00 94.81 202 PRO A CA 1
ATOM 1618 C C . PRO A 1 202 ? 20.925 -18.093 -10.112 1.00 94.81 202 PRO A C 1
ATOM 1620 O O . PRO A 1 202 ? 21.203 -18.991 -9.323 1.00 94.81 202 PRO A O 1
ATOM 1623 N N . ARG A 1 203 ? 21.832 -17.581 -10.954 1.00 95.00 203 ARG A N 1
ATOM 1624 C CA . ARG A 1 203 ? 23.210 -18.096 -11.080 1.00 95.00 203 ARG A CA 1
ATOM 1625 C C . ARG A 1 203 ? 24.301 -17.026 -11.093 1.00 95.00 203 ARG A C 1
ATOM 1627 O O . ARG A 1 203 ? 25.463 -17.353 -11.297 1.00 95.00 203 ARG A O 1
ATOM 1634 N N . SER A 1 204 ? 23.958 -15.759 -10.895 1.00 96.88 204 SER A N 1
ATOM 1635 C CA . SER A 1 204 ? 24.944 -14.677 -10.876 1.00 96.88 204 SER A CA 1
ATOM 1636 C C . SER A 1 204 ? 24.410 -13.458 -10.131 1.00 96.88 204 SER A C 1
ATOM 1638 O O . SER A 1 204 ? 23.277 -13.436 -9.645 1.00 96.88 204 SER A O 1
ATOM 1640 N N . ALA A 1 205 ? 25.251 -12.442 -9.996 1.00 97.50 205 ALA A N 1
ATOM 1641 C CA . ALA A 1 205 ? 24.877 -11.153 -9.449 1.00 97.50 205 ALA A CA 1
ATOM 1642 C C . ALA A 1 205 ? 25.718 -10.064 -10.113 1.00 97.50 205 ALA A C 1
ATOM 1644 O O . ALA A 1 205 ? 26.832 -10.329 -10.566 1.00 97.50 205 ALA A O 1
ATOM 1645 N N . TRP A 1 206 ? 25.200 -8.845 -10.138 1.00 97.88 206 TRP A N 1
ATOM 1646 C CA . TRP A 1 206 ? 25.941 -7.670 -10.576 1.00 97.88 206 TRP A CA 1
ATOM 1647 C C . TRP A 1 206 ? 25.637 -6.492 -9.657 1.00 97.88 206 TRP A C 1
ATOM 1649 O O . TRP A 1 206 ? 24.710 -6.527 -8.845 1.00 97.88 206 TRP A O 1
ATOM 1659 N N . ARG A 1 207 ? 26.455 -5.449 -9.770 1.00 97.44 207 ARG A N 1
ATOM 1660 C CA . ARG A 1 207 ? 26.238 -4.187 -9.071 1.00 97.44 207 ARG A CA 1
ATOM 1661 C C . ARG A 1 207 ? 25.695 -3.144 -10.039 1.00 97.44 207 ARG A C 1
ATOM 1663 O O . ARG A 1 207 ? 26.181 -3.053 -11.168 1.00 97.44 207 ARG A O 1
ATOM 1670 N N . THR A 1 208 ? 24.688 -2.387 -9.610 1.00 95.31 208 THR A N 1
ATOM 1671 C CA . THR A 1 208 ? 24.104 -1.300 -10.408 1.00 95.31 208 THR A CA 1
ATOM 1672 C C . THR A 1 208 ? 25.156 -0.241 -10.732 1.00 95.31 208 THR A C 1
ATOM 1674 O O . THR A 1 208 ? 26.052 0.032 -9.929 1.00 95.31 208 THR A O 1
ATOM 1677 N N . ARG A 1 209 ? 25.050 0.350 -11.926 1.00 95.06 209 ARG A N 1
ATOM 1678 C CA . ARG A 1 209 ? 25.935 1.432 -12.390 1.00 95.06 209 ARG A CA 1
ATOM 1679 C C . ARG A 1 209 ? 25.333 2.828 -12.225 1.00 95.06 209 ARG A C 1
ATOM 1681 O O . ARG A 1 209 ? 26.069 3.793 -12.372 1.00 95.06 209 ARG A O 1
ATOM 1688 N N . SER A 1 210 ? 24.055 2.900 -11.857 1.00 95.12 210 SER A N 1
ATOM 1689 C CA . SER A 1 210 ? 23.302 4.137 -11.635 1.00 95.12 210 SER A CA 1
ATOM 1690 C C . SER A 1 210 ? 22.675 4.143 -10.239 1.00 95.12 210 SER A C 1
ATOM 1692 O O . SER A 1 210 ? 22.412 3.077 -9.663 1.00 95.12 210 SER A O 1
ATOM 1694 N N . HIS A 1 211 ? 22.432 5.339 -9.706 1.00 96.19 211 HIS A N 1
ATOM 1695 C CA . HIS A 1 211 ? 21.494 5.549 -8.609 1.00 96.19 211 HIS A CA 1
ATOM 1696 C C . HIS A 1 211 ? 20.087 5.435 -9.193 1.00 96.19 211 HIS A C 1
ATOM 1698 O O . HIS A 1 211 ? 19.794 6.040 -10.216 1.00 96.19 211 HIS A O 1
ATOM 1704 N N . ILE A 1 212 ? 19.224 4.630 -8.587 1.00 97.00 212 ILE A N 1
ATOM 1705 C CA . ILE A 1 212 ? 17.896 4.331 -9.120 1.00 97.00 212 ILE A CA 1
ATOM 1706 C C . ILE A 1 212 ? 16.848 4.753 -8.105 1.00 97.00 212 ILE A C 1
ATOM 1708 O O . ILE A 1 212 ? 16.804 4.198 -7.002 1.00 97.00 212 ILE A O 1
ATOM 1712 N N . ARG A 1 213 ? 15.981 5.691 -8.498 1.00 97.81 213 ARG A N 1
ATOM 1713 C CA . ARG A 1 213 ? 14.723 5.968 -7.800 1.00 97.81 213 ARG A CA 1
ATOM 1714 C C . ARG A 1 213 ? 13.590 5.270 -8.538 1.00 97.81 213 ARG A C 1
ATOM 1716 O O . ARG A 1 213 ? 13.297 5.601 -9.679 1.00 97.81 213 ARG A O 1
ATOM 1723 N N . GLY A 1 214 ? 12.972 4.291 -7.893 1.00 97.69 214 GLY A N 1
ATOM 1724 C CA . GLY A 1 214 ? 11.852 3.539 -8.450 1.00 97.69 214 GLY A CA 1
ATOM 1725 C C . GLY A 1 214 ? 10.518 4.046 -7.923 1.00 97.69 214 GLY A C 1
ATOM 1726 O O . GLY A 1 214 ? 10.372 4.216 -6.717 1.00 97.69 214 GLY A O 1
ATOM 1727 N N . PHE A 1 215 ? 9.549 4.244 -8.809 1.00 98.06 215 PHE A N 1
ATOM 1728 C CA . PHE A 1 215 ? 8.161 4.580 -8.517 1.00 98.06 215 PHE A CA 1
ATOM 1729 C C . PHE A 1 215 ? 7.292 3.414 -8.961 1.00 98.06 215 PHE A C 1
ATOM 1731 O O . PHE A 1 215 ? 7.305 3.026 -10.130 1.00 98.06 215 PHE A O 1
ATOM 1738 N N . PHE A 1 216 ? 6.544 2.854 -8.021 1.00 97.56 216 PHE A N 1
ATOM 1739 C CA . PHE A 1 216 ? 5.734 1.670 -8.252 1.00 97.56 216 PHE A CA 1
ATOM 1740 C C . PHE A 1 216 ? 4.317 1.890 -7.749 1.00 97.56 216 PHE A C 1
ATOM 1742 O O . PHE A 1 216 ? 4.130 2.474 -6.684 1.00 97.56 216 PHE A O 1
ATOM 1749 N N . TRP A 1 217 ? 3.332 1.368 -8.477 1.00 96.56 217 TRP A N 1
ATOM 1750 C CA . TRP A 1 217 ? 1.913 1.537 -8.170 1.00 96.56 217 TRP A CA 1
ATOM 1751 C C . TRP A 1 217 ? 1.239 0.206 -7.852 1.00 96.56 217 TRP A C 1
ATOM 1753 O O . TRP A 1 217 ? 1.562 -0.834 -8.433 1.00 96.56 217 TRP A O 1
ATOM 1763 N N . PHE A 1 218 ? 0.265 0.247 -6.947 1.00 93.44 218 PHE A N 1
ATOM 1764 C CA . PHE A 1 218 ? -0.522 -0.926 -6.567 1.00 93.44 218 PHE A CA 1
ATOM 1765 C C . PHE A 1 218 ? -1.659 -1.242 -7.545 1.00 93.44 218 PHE A C 1
ATOM 1767 O O . PHE A 1 218 ? -2.206 -2.344 -7.510 1.00 93.44 218 PHE A O 1
ATOM 1774 N N . ASP A 1 219 ? -2.004 -0.303 -8.426 1.00 93.94 219 ASP A N 1
ATOM 1775 C CA . ASP A 1 219 ? -3.141 -0.386 -9.347 1.00 93.94 219 ASP A CA 1
ATOM 1776 C C . ASP A 1 219 ? -2.752 -0.264 -10.831 1.00 93.94 219 ASP A C 1
ATOM 1778 O O . ASP A 1 219 ? -3.623 -0.334 -11.699 1.00 93.94 219 ASP A O 1
ATOM 1782 N N . ARG A 1 220 ? -1.459 -0.107 -11.150 1.00 95.25 220 ARG A N 1
ATOM 1783 C CA . ARG A 1 220 ? -0.979 0.090 -12.527 1.00 95.25 220 ARG A CA 1
ATOM 1784 C C . ARG A 1 220 ? 0.170 -0.848 -12.890 1.00 95.25 220 ARG A C 1
ATOM 1786 O O . ARG A 1 220 ? 0.996 -1.144 -12.034 1.00 95.25 220 ARG A O 1
ATOM 1793 N N . PRO A 1 221 ? 0.241 -1.301 -14.153 1.00 96.94 221 PRO A N 1
ATOM 1794 C CA . PRO A 1 221 ? 1.265 -2.235 -14.618 1.00 96.94 221 PRO A CA 1
ATOM 1795 C C . PRO A 1 221 ? 2.630 -1.591 -14.903 1.00 96.94 221 PRO A C 1
ATOM 1797 O O . PRO A 1 221 ? 3.548 -2.307 -15.281 1.00 96.94 221 PRO A O 1
ATOM 1800 N N . GLN A 1 222 ? 2.777 -0.269 -14.782 1.00 98.00 222 GLN A N 1
ATOM 1801 C CA . GLN A 1 222 ? 4.049 0.424 -14.994 1.00 98.00 222 GLN A CA 1
ATOM 1802 C C . GLN A 1 222 ? 4.850 0.552 -13.692 1.00 98.00 222 GLN A C 1
ATOM 1804 O O . GLN A 1 222 ? 4.276 0.806 -12.636 1.00 98.00 222 GLN A O 1
ATOM 1809 N N . GLY A 1 223 ? 6.176 0.468 -13.774 1.00 97.88 223 GLY A N 1
ATOM 1810 C CA . GLY A 1 223 ? 7.104 0.963 -12.754 1.00 97.88 223 GLY A CA 1
ATOM 1811 C C . GLY A 1 223 ? 8.100 1.927 -13.388 1.00 97.88 223 GLY A C 1
ATOM 1812 O O . GLY A 1 223 ? 8.762 1.551 -14.346 1.00 97.88 223 GLY A O 1
ATOM 1813 N N . VAL A 1 224 ? 8.206 3.162 -12.894 1.00 98.44 224 VAL A N 1
ATOM 1814 C CA . VAL A 1 224 ? 9.127 4.170 -13.452 1.00 98.44 224 VAL A CA 1
ATOM 1815 C C . VAL A 1 224 ? 10.416 4.169 -12.650 1.00 98.44 224 VAL A C 1
ATOM 1817 O O . VAL A 1 224 ? 10.386 4.302 -11.431 1.00 98.44 224 VAL A O 1
ATOM 1820 N N . LEU A 1 225 ? 11.547 4.048 -13.328 1.00 98.12 225 LEU A N 1
ATOM 1821 C CA . LEU A 1 225 ? 12.878 4.136 -12.755 1.00 98.12 225 LEU A CA 1
ATOM 1822 C C . LEU A 1 225 ? 13.546 5.407 -13.275 1.00 98.12 225 LEU A C 1
ATOM 1824 O O . LEU A 1 225 ? 13.763 5.558 -14.476 1.00 98.12 225 LEU A O 1
ATOM 1828 N N . GLU A 1 226 ? 13.878 6.313 -12.364 1.00 98.06 226 GLU A N 1
ATOM 1829 C CA . GLU A 1 226 ? 14.808 7.404 -12.635 1.00 98.06 226 GLU A CA 1
ATOM 1830 C C . GLU A 1 226 ? 16.223 6.885 -12.371 1.00 98.06 226 GLU A C 1
ATOM 1832 O O . GLU A 1 226 ? 16.575 6.586 -11.224 1.00 98.06 226 GLU A O 1
ATOM 1837 N N . CYS A 1 227 ? 17.016 6.744 -13.431 1.00 97.56 227 CYS A N 1
ATOM 1838 C CA . CYS A 1 227 ? 18.398 6.290 -13.367 1.00 97.56 227 CYS A CA 1
ATOM 1839 C C . CYS A 1 227 ? 19.329 7.500 -13.452 1.00 97.56 227 CYS A C 1
ATOM 1841 O O . CYS A 1 227 ? 19.350 8.199 -14.462 1.00 97.56 227 CYS A O 1
ATOM 1843 N N . TYR A 1 228 ? 20.107 7.728 -12.400 1.00 97.06 228 TYR A N 1
ATOM 1844 C CA . TYR A 1 228 ? 21.066 8.821 -12.305 1.00 97.06 228 TYR A CA 1
ATOM 1845 C C . TYR A 1 228 ? 22.503 8.309 -12.340 1.00 97.06 228 TYR A C 1
ATOM 1847 O O . TYR A 1 228 ? 22.827 7.297 -11.704 1.00 97.06 228 TYR A O 1
ATOM 1855 N N . GLY A 1 229 ? 23.360 9.040 -13.043 1.00 94.19 229 GLY A N 1
ATOM 1856 C CA . GLY A 1 229 ? 24.786 8.776 -13.118 1.00 94.19 229 GLY A CA 1
ATOM 1857 C C . GLY A 1 229 ? 25.515 9.115 -11.817 1.00 94.19 229 GLY A C 1
ATOM 1858 O O . GLY A 1 229 ? 24.921 9.320 -10.755 1.00 94.19 229 GLY A O 1
ATOM 1859 N N . ARG A 1 230 ? 26.849 9.144 -11.874 1.00 89.88 230 ARG A N 1
ATOM 1860 C CA . ARG A 1 230 ? 27.693 9.340 -10.677 1.00 89.88 230 ARG A CA 1
ATOM 1861 C C . ARG A 1 230 ? 27.686 10.777 -10.166 1.00 89.88 230 ARG A C 1
ATOM 1863 O O . ARG A 1 230 ? 28.010 10.982 -9.000 1.00 89.88 230 ARG A O 1
ATOM 1870 N N . THR A 1 231 ? 27.394 11.747 -11.030 1.00 88.50 231 THR A N 1
ATOM 1871 C CA . THR A 1 231 ? 27.415 13.179 -10.692 1.00 88.50 231 THR A CA 1
ATOM 1872 C C . THR A 1 231 ? 26.014 13.767 -10.510 1.00 88.50 231 THR A C 1
ATOM 1874 O O . THR A 1 231 ? 25.870 14.965 -10.286 1.00 88.50 231 THR A O 1
ATOM 1877 N N . GLY A 1 232 ? 24.986 12.914 -10.543 1.00 89.56 232 GLY A N 1
ATOM 1878 C CA . GLY A 1 232 ? 23.583 13.265 -10.339 1.00 89.56 232 GLY A CA 1
ATOM 1879 C C . GLY A 1 232 ? 22.827 13.738 -11.572 1.00 89.56 232 GLY A C 1
ATOM 1880 O O . GLY A 1 232 ? 21.657 14.111 -11.473 1.00 89.56 232 GLY A O 1
ATOM 1881 N N . GLU A 1 233 ? 23.459 13.652 -12.735 1.00 94.19 233 GLU A N 1
ATOM 1882 C CA . GLU A 1 233 ? 22.819 13.723 -14.037 1.00 94.19 233 GLU A CA 1
ATOM 1883 C C . GLU A 1 233 ? 21.801 12.588 -14.204 1.00 94.19 233 GLU A C 1
ATOM 1885 O O . GLU A 1 233 ? 22.029 11.461 -13.767 1.00 94.19 233 GLU A O 1
ATOM 1890 N N . LEU A 1 234 ? 20.654 12.880 -14.817 1.00 96.31 234 LEU A N 1
ATOM 1891 C CA . LEU A 1 234 ? 19.702 11.844 -15.207 1.00 96.31 234 LEU A CA 1
ATOM 1892 C C . LEU A 1 234 ? 20.226 11.161 -16.474 1.00 96.31 234 LEU A C 1
ATOM 1894 O O . LEU A 1 234 ? 20.319 11.815 -17.507 1.00 96.31 234 LEU A O 1
ATOM 1898 N N . ASP A 1 235 ? 20.512 9.865 -16.406 1.00 96.31 235 ASP A N 1
ATOM 1899 C CA . ASP A 1 235 ? 20.976 9.070 -17.549 1.00 96.31 235 ASP A CA 1
ATOM 1900 C C . ASP A 1 235 ? 19.804 8.552 -18.389 1.00 96.31 235 ASP A C 1
ATOM 1902 O O . ASP A 1 235 ? 19.876 8.488 -19.618 1.00 96.31 235 ASP A O 1
ATOM 1906 N N . GLU A 1 236 ? 18.733 8.122 -17.719 1.00 97.69 236 GLU A N 1
ATOM 1907 C CA . GLU A 1 236 ? 17.619 7.417 -18.347 1.00 97.69 236 GLU A CA 1
ATOM 1908 C C . GLU A 1 236 ? 16.372 7.437 -17.454 1.00 97.69 236 GLU A C 1
ATOM 1910 O O . GLU A 1 236 ? 16.444 7.239 -16.239 1.00 97.69 236 GLU A O 1
ATOM 1915 N N . LEU A 1 237 ? 15.211 7.631 -18.076 1.00 98.31 237 LEU A N 1
ATOM 1916 C CA . LEU A 1 237 ? 13.934 7.180 -17.541 1.00 98.31 237 LEU A CA 1
ATOM 1917 C C . LEU A 1 237 ? 13.617 5.822 -18.158 1.00 98.31 237 LEU A C 1
ATOM 1919 O O . LEU A 1 237 ? 13.516 5.701 -19.380 1.00 98.31 237 LEU A O 1
ATOM 1923 N N . TYR A 1 238 ? 13.434 4.818 -17.310 1.00 98.38 238 TYR A N 1
ATOM 1924 C CA . TYR A 1 238 ? 13.081 3.469 -17.734 1.00 98.38 238 TYR A CA 1
ATOM 1925 C C . TYR A 1 238 ? 11.734 3.082 -17.130 1.00 98.38 238 TYR A C 1
ATOM 1927 O O . TYR A 1 238 ? 11.561 3.131 -15.914 1.00 98.38 238 TYR A O 1
ATOM 1935 N N . VAL A 1 239 ? 10.759 2.722 -17.960 1.00 98.69 239 VAL A N 1
ATOM 1936 C CA . VAL A 1 239 ? 9.436 2.282 -17.511 1.00 98.69 239 VAL A CA 1
ATOM 1937 C C . VAL A 1 239 ? 9.314 0.789 -17.734 1.00 98.69 239 VAL A C 1
ATOM 1939 O O . VAL A 1 239 ? 9.197 0.334 -18.869 1.00 98.69 239 VAL A O 1
ATOM 1942 N N . ASN A 1 240 ? 9.288 0.047 -16.636 1.00 97.81 240 ASN A N 1
ATOM 1943 C CA . ASN A 1 240 ? 9.056 -1.381 -16.666 1.00 97.81 240 ASN A CA 1
ATOM 1944 C C . ASN A 1 240 ? 7.572 -1.704 -16.827 1.00 97.81 240 ASN A C 1
ATOM 1946 O O . ASN A 1 240 ? 6.748 -1.103 -16.129 1.00 97.81 240 ASN A O 1
ATOM 1950 N N . ILE A 1 241 ? 7.227 -2.647 -17.711 1.00 98.50 241 ILE A N 1
ATOM 1951 C CA . ILE A 1 241 ? 5.849 -3.128 -17.866 1.00 98.50 241 ILE A CA 1
ATOM 1952 C C . ILE A 1 241 ? 5.712 -4.521 -17.261 1.00 98.50 241 ILE A C 1
ATOM 1954 O O . ILE A 1 241 ? 6.276 -5.508 -17.727 1.00 98.50 241 ILE A O 1
ATOM 1958 N N . GLY A 1 242 ? 4.876 -4.607 -16.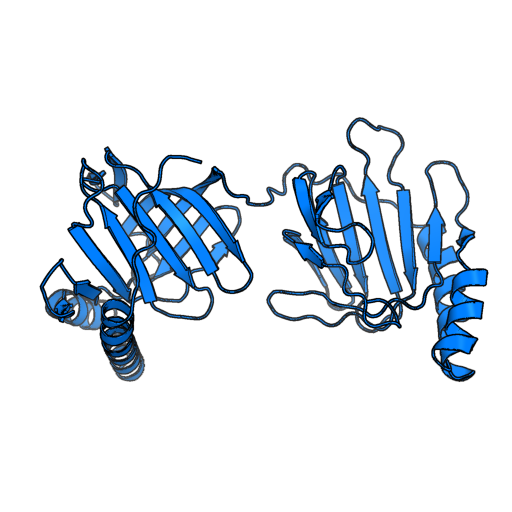237 1.00 97.25 242 GLY A N 1
ATOM 1959 C CA . GLY A 1 242 ? 4.649 -5.820 -15.479 1.00 97.25 242 GLY A CA 1
ATOM 1960 C C . GLY A 1 242 ? 3.230 -5.916 -14.936 1.00 97.25 242 GLY A C 1
ATOM 1961 O O . GLY A 1 242 ? 2.256 -5.435 -15.517 1.00 97.25 242 GLY A O 1
ATOM 1962 N N . THR A 1 243 ? 3.090 -6.564 -13.788 1.00 97.94 243 THR A N 1
ATOM 1963 C CA . THR A 1 243 ? 1.893 -6.456 -12.949 1.00 97.94 243 THR A CA 1
ATOM 1964 C C . THR A 1 243 ? 2.025 -5.276 -11.991 1.00 97.94 243 THR A C 1
ATOM 1966 O O . THR A 1 243 ? 3.148 -4.966 -11.591 1.00 97.94 243 THR A O 1
ATOM 1969 N N . PRO A 1 244 ? 0.908 -4.717 -11.493 1.00 96.94 244 PRO A N 1
ATOM 1970 C CA . PRO A 1 244 ? 0.961 -3.867 -10.310 1.00 96.94 244 PRO A CA 1
ATOM 1971 C C . PRO A 1 244 ? 1.740 -4.538 -9.179 1.00 96.94 244 PRO A C 1
ATOM 1973 O O . PRO A 1 244 ? 1.647 -5.762 -8.987 1.00 96.94 244 PRO A O 1
ATOM 1976 N N . VAL A 1 245 ? 2.539 -3.753 -8.456 1.00 95.75 245 VAL A N 1
ATOM 1977 C CA . VAL A 1 245 ? 3.396 -4.312 -7.409 1.00 95.75 245 VAL A CA 1
ATOM 1978 C C . VAL A 1 245 ? 2.557 -4.813 -6.241 1.00 95.75 245 VAL A C 1
ATOM 1980 O O . VAL A 1 245 ? 1.484 -4.303 -5.929 1.00 95.75 245 VAL A O 1
ATOM 1983 N N . ARG A 1 246 ? 3.069 -5.825 -5.551 1.00 92.00 246 ARG A N 1
ATOM 1984 C CA . ARG A 1 246 ? 2.515 -6.339 -4.301 1.00 92.00 246 ARG A CA 1
ATOM 1985 C C . ARG A 1 246 ? 3.547 -6.152 -3.208 1.00 92.00 246 ARG A C 1
ATOM 1987 O O . ARG A 1 246 ? 4.689 -6.570 -3.366 1.00 92.00 246 ARG A O 1
ATOM 1994 N N . LEU A 1 247 ? 3.133 -5.570 -2.089 1.00 87.06 247 LEU A N 1
ATOM 1995 C CA . LEU A 1 247 ? 3.978 -5.394 -0.915 1.00 87.06 247 LEU A CA 1
ATOM 1996 C C . LEU A 1 247 ? 3.435 -6.232 0.240 1.00 87.06 247 LEU A C 1
ATOM 1998 O O . LEU A 1 247 ? 2.318 -6.013 0.702 1.00 87.06 247 LEU A O 1
ATOM 2002 N N . ARG A 1 248 ? 4.213 -7.210 0.709 1.00 79.31 248 ARG A N 1
ATOM 2003 C CA . ARG A 1 248 ? 3.857 -8.043 1.870 1.00 79.31 248 ARG A CA 1
ATOM 2004 C C . ARG A 1 248 ? 5.085 -8.301 2.728 1.00 79.31 248 ARG A C 1
ATOM 2006 O O . ARG A 1 248 ? 6.118 -8.695 2.202 1.00 79.31 248 ARG A O 1
ATOM 2013 N N . ALA A 1 249 ? 4.984 -8.080 4.039 1.00 74.88 249 ALA A N 1
ATOM 2014 C CA . ALA A 1 249 ? 6.061 -8.347 5.002 1.00 74.88 249 ALA A CA 1
ATOM 2015 C C . ALA A 1 249 ? 7.443 -7.782 4.580 1.00 74.88 249 ALA A C 1
ATOM 2017 O O . ALA A 1 249 ? 8.458 -8.478 4.623 1.00 74.88 249 ALA A O 1
ATOM 2018 N N . GLY A 1 250 ? 7.486 -6.525 4.112 1.00 81.81 250 GLY A N 1
ATOM 2019 C CA . GLY A 1 250 ? 8.731 -5.879 3.665 1.00 81.81 250 GLY A CA 1
ATOM 2020 C C . GLY A 1 250 ? 9.294 -6.414 2.343 1.00 81.81 250 GLY A C 1
ATOM 2021 O O . GLY A 1 250 ? 10.480 -6.231 2.057 1.00 81.81 250 GLY A O 1
ATOM 2022 N N . LYS A 1 251 ? 8.463 -7.097 1.550 1.00 90.25 251 LYS A N 1
ATOM 2023 C CA . LYS A 1 251 ? 8.821 -7.663 0.254 1.00 90.25 251 LYS A CA 1
ATOM 2024 C C . LYS A 1 251 ? 7.943 -7.072 -0.848 1.00 90.25 251 LYS A C 1
ATOM 2026 O O . LYS A 1 251 ? 6.737 -7.309 -0.847 1.00 90.25 251 LYS A O 1
ATOM 2031 N N . LEU A 1 252 ? 8.557 -6.311 -1.750 1.00 94.75 252 LEU A N 1
ATOM 2032 C CA . LEU A 1 252 ? 7.958 -5.849 -3.002 1.00 94.75 252 LEU A CA 1
ATOM 2033 C C . LEU A 1 252 ? 8.139 -6.934 -4.065 1.00 94.75 252 LEU A C 1
ATOM 2035 O O . LEU A 1 252 ? 9.251 -7.430 -4.256 1.00 94.75 252 LEU A O 1
ATOM 2039 N N . GLU A 1 253 ? 7.064 -7.289 -4.760 1.00 97.44 253 GLU A N 1
ATOM 2040 C CA . GLU A 1 253 ? 7.088 -8.232 -5.879 1.00 97.44 253 GLU A CA 1
ATOM 2041 C C . GLU A 1 253 ? 6.194 -7.777 -7.024 1.00 97.44 253 GLU A C 1
ATOM 2043 O O . GLU A 1 253 ? 5.099 -7.265 -6.800 1.00 97.44 253 GLU A O 1
ATOM 2048 N N . TYR A 1 254 ? 6.629 -8.042 -8.246 1.00 97.88 254 TYR A N 1
ATOM 2049 C CA . TYR A 1 254 ? 5.815 -7.926 -9.451 1.00 97.88 254 TYR A CA 1
ATOM 2050 C C . TYR A 1 254 ? 6.260 -8.967 -10.472 1.00 97.88 254 TYR A C 1
ATOM 2052 O O . TYR A 1 254 ? 7.387 -9.461 -10.419 1.00 97.88 254 TYR A O 1
ATOM 2060 N N . THR A 1 255 ? 5.359 -9.322 -11.381 1.00 98.31 255 THR A N 1
ATOM 2061 C CA . THR A 1 255 ? 5.706 -10.093 -12.576 1.00 98.31 255 THR A CA 1
ATOM 2062 C C . THR A 1 255 ? 6.135 -9.123 -13.654 1.00 98.31 255 THR A C 1
ATOM 2064 O O . THR A 1 255 ? 5.379 -8.213 -13.971 1.00 98.31 255 THR A O 1
ATOM 2067 N N . ASP A 1 256 ? 7.332 -9.316 -14.177 1.00 97.75 256 ASP A N 1
ATOM 2068 C CA . ASP A 1 256 ? 7.873 -8.587 -15.310 1.00 97.75 256 ASP A CA 1
ATOM 2069 C C . ASP A 1 256 ? 7.392 -9.229 -16.615 1.00 97.75 256 ASP A C 1
ATOM 2071 O O . ASP A 1 256 ? 7.341 -10.461 -16.716 1.00 97.75 256 ASP A O 1
ATOM 2075 N N . TYR A 1 257 ? 7.005 -8.406 -17.588 1.00 98.06 257 TYR A N 1
ATOM 2076 C CA . TYR A 1 257 ? 6.577 -8.890 -18.896 1.00 98.06 257 TYR A CA 1
ATOM 2077 C C . TYR A 1 257 ? 7.627 -8.695 -19.986 1.00 98.06 257 TYR A C 1
ATOM 2079 O O . TYR A 1 257 ? 7.319 -9.035 -21.119 1.00 98.06 257 TYR A O 1
ATOM 2087 N N . GLU A 1 258 ? 8.850 -8.265 -19.659 1.00 96.12 258 GLU A N 1
ATOM 2088 C CA . GLU A 1 258 ? 9.976 -8.098 -20.602 1.00 96.12 258 GLU A CA 1
ATOM 2089 C C . GLU A 1 258 ? 9.755 -7.047 -21.701 1.00 96.12 258 GLU A C 1
ATOM 2091 O O . GLU A 1 258 ? 10.550 -6.964 -22.625 1.00 96.12 258 GLU A O 1
ATOM 2096 N N . LEU A 1 259 ? 8.644 -6.307 -21.668 1.00 98.25 259 LEU A N 1
ATOM 2097 C CA . LEU A 1 259 ? 8.413 -5.191 -22.577 1.00 98.25 259 LEU A CA 1
ATOM 2098 C C . LEU A 1 259 ? 8.602 -3.915 -21.778 1.00 98.25 259 LEU A C 1
ATOM 2100 O O . LEU A 1 259 ? 7.951 -3.744 -20.750 1.00 98.25 259 LEU A O 1
ATOM 2104 N N . ASP A 1 260 ? 9.419 -2.996 -22.265 1.00 98.25 260 ASP A N 1
ATOM 2105 C CA . ASP A 1 260 ? 9.803 -1.827 -21.481 1.00 98.25 260 ASP A CA 1
ATOM 2106 C C . ASP A 1 260 ? 9.763 -0.552 -22.327 1.00 98.25 260 ASP A C 1
ATOM 2108 O O . ASP A 1 260 ? 9.566 -0.574 -23.546 1.00 98.25 260 ASP A O 1
ATOM 2112 N N . VAL A 1 261 ? 9.909 0.598 -21.675 1.00 98.75 261 VAL A N 1
ATOM 2113 C CA . VAL A 1 261 ? 10.056 1.897 -22.339 1.00 98.75 261 VAL A CA 1
ATOM 2114 C C . VAL A 1 261 ? 11.317 2.571 -21.832 1.00 98.75 261 VAL A C 1
ATOM 2116 O O . VAL A 1 261 ? 11.525 2.673 -20.629 1.00 98.75 261 VAL A O 1
ATOM 2119 N N . SER A 1 262 ? 12.124 3.091 -22.748 1.00 98.62 262 SER A N 1
ATOM 2120 C CA . SER A 1 262 ? 13.334 3.852 -22.445 1.00 98.62 262 SER A CA 1
ATOM 2121 C C . SER A 1 262 ? 13.201 5.277 -22.976 1.00 98.62 262 SER A C 1
ATOM 2123 O O . SER A 1 262 ? 12.723 5.490 -24.094 1.00 98.62 262 SER A O 1
ATOM 2125 N N . LYS A 1 263 ? 13.635 6.254 -22.178 1.00 98.50 263 LYS A N 1
ATOM 2126 C CA . LYS A 1 263 ? 13.811 7.649 -22.587 1.00 98.50 263 LYS A CA 1
ATOM 2127 C C . LYS A 1 263 ? 15.119 8.187 -22.017 1.00 98.50 263 LYS A C 1
ATOM 2129 O O . LYS A 1 263 ? 15.250 8.373 -20.807 1.00 98.50 263 LYS A O 1
ATOM 2134 N N . ARG A 1 264 ? 16.075 8.473 -22.898 1.00 97.69 264 ARG A N 1
ATOM 2135 C CA . ARG A 1 264 ? 17.331 9.151 -22.554 1.00 97.69 264 ARG A CA 1
ATOM 2136 C C . ARG A 1 264 ? 17.177 10.670 -22.694 1.00 97.69 264 ARG A C 1
ATOM 2138 O O . ARG A 1 264 ? 16.295 11.125 -23.427 1.00 97.69 264 ARG A O 1
ATOM 2145 N N . PRO A 1 265 ? 17.998 11.477 -22.005 1.00 95.56 265 PRO A N 1
ATOM 2146 C CA . PRO A 1 265 ? 17.989 12.926 -22.167 1.00 95.56 265 PRO A CA 1
ATOM 2147 C C . PRO A 1 265 ? 18.125 13.342 -23.636 1.00 95.56 265 PRO A C 1
ATOM 2149 O O . PRO A 1 265 ? 19.028 12.890 -24.333 1.00 95.56 265 PRO A O 1
ATOM 2152 N N . GLY A 1 266 ? 17.228 14.214 -24.100 1.00 95.12 266 GLY A N 1
ATOM 2153 C CA . GLY A 1 266 ? 17.218 14.702 -25.484 1.00 95.12 266 GLY A CA 1
ATOM 2154 C C . GLY A 1 266 ? 16.634 13.730 -26.517 1.00 95.12 266 GLY A C 1
ATOM 2155 O O . GLY A 1 266 ? 16.478 14.116 -27.672 1.00 95.12 266 GLY A O 1
ATOM 2156 N N . GLU A 1 267 ? 16.268 12.510 -26.121 1.00 97.44 267 GLU A N 1
ATOM 2157 C CA . GLU A 1 267 ? 15.626 11.520 -26.988 1.00 97.44 267 GLU A CA 1
ATOM 2158 C C . GLU A 1 267 ? 14.118 11.426 -26.709 1.00 97.44 267 GLU A C 1
ATOM 2160 O O . GLU A 1 267 ? 13.645 11.685 -25.597 1.00 97.44 267 GLU A O 1
ATOM 2165 N N . ALA A 1 268 ? 13.354 11.021 -27.727 1.00 97.88 268 ALA A N 1
ATOM 2166 C CA . ALA A 1 268 ? 11.959 10.631 -27.551 1.00 97.88 268 ALA A CA 1
ATOM 2167 C C . ALA A 1 268 ? 11.868 9.261 -26.858 1.00 97.88 268 ALA A C 1
ATOM 2169 O O . ALA A 1 268 ? 12.698 8.377 -27.088 1.00 97.88 268 ALA A O 1
ATOM 2170 N N . ALA A 1 269 ? 10.838 9.065 -26.037 1.00 98.38 269 ALA A N 1
ATOM 2171 C CA . ALA A 1 269 ? 10.556 7.786 -25.405 1.00 98.38 269 ALA A CA 1
ATOM 2172 C C . ALA A 1 269 ? 10.218 6.720 -26.455 1.00 98.38 269 ALA A C 1
ATOM 2174 O O . ALA A 1 269 ? 9.413 6.940 -27.364 1.00 98.38 269 ALA A O 1
ATOM 2175 N N . ARG A 1 270 ? 10.789 5.526 -26.294 1.00 98.31 270 ARG A N 1
ATOM 2176 C CA . ARG A 1 270 ? 10.579 4.393 -27.201 1.00 98.31 270 ARG A CA 1
ATOM 2177 C C . ARG A 1 270 ? 10.333 3.104 -26.437 1.00 98.31 270 ARG A C 1
ATOM 2179 O O . ARG A 1 270 ? 10.920 2.882 -25.383 1.00 98.31 270 ARG A O 1
ATOM 2186 N N . ILE A 1 271 ? 9.481 2.251 -27.000 1.00 98.56 271 ILE A N 1
ATOM 2187 C CA . ILE A 1 271 ? 9.320 0.871 -26.535 1.00 98.56 271 ILE A CA 1
ATOM 2188 C C . ILE A 1 271 ? 10.592 0.097 -26.902 1.00 98.56 271 ILE A C 1
ATOM 2190 O O . ILE A 1 271 ? 11.108 0.249 -28.013 1.00 98.56 271 ILE A O 1
ATOM 2194 N N . VAL A 1 272 ? 11.096 -0.699 -25.965 1.00 98.38 272 VAL A N 1
ATOM 2195 C CA . VAL A 1 272 ? 12.282 -1.553 -26.108 1.00 98.38 272 VAL A CA 1
ATOM 2196 C C . VAL A 1 272 ? 11.952 -2.991 -25.694 1.00 98.38 272 VAL A C 1
ATOM 2198 O O . VAL A 1 272 ? 10.861 -3.244 -25.183 1.00 98.38 272 VAL A O 1
ATOM 2201 N N . ASP A 1 273 ? 12.870 -3.918 -25.976 1.00 97.44 273 ASP A N 1
ATOM 2202 C CA . ASP A 1 273 ? 12.807 -5.333 -25.567 1.00 97.44 273 ASP A CA 1
ATOM 2203 C C . ASP A 1 273 ? 11.593 -6.105 -26.153 1.00 97.44 273 ASP A C 1
ATOM 2205 O O . ASP A 1 273 ? 11.070 -7.084 -25.626 1.00 97.44 273 ASP A O 1
ATOM 2209 N N . GLU A 1 274 ? 11.137 -5.665 -27.331 1.00 97.56 274 GLU A N 1
ATOM 2210 C CA . GLU A 1 274 ? 10.019 -6.246 -28.085 1.00 97.56 274 GLU A CA 1
ATOM 2211 C C . GLU A 1 274 ? 10.260 -7.713 -28.488 1.00 97.56 274 GLU A C 1
ATOM 2213 O O . GLU A 1 274 ? 9.339 -8.534 -28.490 1.00 97.56 274 GLU A O 1
ATOM 2218 N N . ASP A 1 275 ? 11.498 -8.048 -28.831 1.00 97.88 275 ASP A N 1
ATOM 2219 C CA . ASP A 1 275 ? 11.955 -9.403 -29.118 1.00 97.88 275 ASP A CA 1
ATOM 2220 C C . ASP A 1 275 ? 11.923 -10.289 -27.865 1.00 97.88 275 ASP A C 1
ATOM 2222 O O . ASP A 1 275 ? 11.342 -11.379 -27.919 1.00 97.88 275 ASP A O 1
ATOM 2226 N N . GLU A 1 276 ? 12.437 -9.799 -26.730 1.00 97.56 276 GLU A N 1
ATOM 2227 C CA . GLU A 1 276 ? 12.372 -10.500 -25.439 1.00 97.56 276 GLU A CA 1
ATOM 2228 C C . GLU A 1 276 ? 10.917 -10.774 -25.025 1.00 97.56 276 GLU A C 1
ATOM 2230 O O . GLU A 1 276 ? 10.566 -11.902 -24.649 1.00 97.56 276 GLU A O 1
ATOM 2235 N N . PHE A 1 277 ? 10.027 -9.790 -25.188 1.00 98.12 277 PHE A N 1
ATOM 2236 C CA . PHE A 1 277 ? 8.595 -9.958 -24.949 1.00 98.12 277 PHE A CA 1
ATOM 2237 C C . PHE A 1 277 ? 7.964 -11.029 -25.846 1.00 98.12 277 PHE A C 1
ATOM 2239 O O . PHE A 1 277 ? 7.187 -11.864 -25.369 1.00 98.12 277 PHE A O 1
ATOM 2246 N N . VAL A 1 278 ? 8.276 -11.039 -27.147 1.00 98.12 278 VAL A N 1
ATOM 2247 C CA . VAL A 1 278 ? 7.752 -12.042 -28.091 1.00 98.12 278 VAL A CA 1
ATOM 2248 C C . VAL A 1 278 ? 8.238 -13.447 -27.728 1.00 98.12 278 VAL A C 1
ATOM 2250 O O . VAL A 1 278 ? 7.459 -14.407 -27.793 1.00 98.12 278 VAL A O 1
ATOM 2253 N N . GLU A 1 279 ? 9.497 -13.595 -27.322 1.00 98.12 279 GLU A N 1
ATOM 2254 C CA . GLU A 1 279 ? 10.032 -14.869 -26.842 1.00 98.12 279 GLU A CA 1
ATOM 2255 C C . GLU A 1 279 ? 9.360 -15.323 -25.544 1.00 98.12 279 GLU A C 1
ATOM 2257 O O . GLU A 1 279 ? 8.925 -16.477 -25.439 1.00 98.12 279 GLU A O 1
ATOM 2262 N N . ALA A 1 280 ? 9.198 -14.419 -24.577 1.00 97.31 280 ALA A N 1
ATOM 2263 C CA . ALA A 1 280 ? 8.501 -14.695 -23.328 1.00 97.31 280 ALA A CA 1
ATOM 2264 C C . ALA A 1 280 ? 7.038 -15.084 -23.574 1.00 97.31 280 ALA A C 1
ATOM 2266 O O . ALA A 1 280 ? 6.559 -16.071 -23.008 1.00 97.31 280 ALA A O 1
ATOM 2267 N N . ALA A 1 281 ? 6.346 -14.392 -24.481 1.00 97.88 281 ALA A N 1
ATOM 2268 C CA . ALA A 1 281 ? 4.972 -14.698 -24.855 1.00 97.88 281 ALA A CA 1
ATOM 2269 C C . ALA A 1 281 ? 4.826 -16.113 -25.424 1.00 97.88 281 ALA A C 1
ATOM 2271 O O . ALA A 1 281 ? 3.876 -16.817 -25.071 1.00 97.88 281 ALA A O 1
ATOM 2272 N N . LYS A 1 282 ? 5.781 -16.566 -26.246 1.00 98.06 282 LYS A N 1
ATOM 2273 C CA . LYS A 1 282 ? 5.826 -17.949 -26.746 1.00 98.06 282 LYS A CA 1
ATOM 2274 C C . LYS A 1 282 ? 6.122 -18.939 -25.619 1.00 98.06 282 LYS A C 1
ATOM 2276 O O . LYS A 1 282 ? 5.397 -19.920 -25.454 1.00 98.06 282 LYS A O 1
ATOM 2281 N N . ARG A 1 283 ? 7.163 -18.671 -24.827 1.00 97.75 283 ARG A N 1
ATOM 2282 C CA . ARG A 1 283 ? 7.646 -19.550 -23.751 1.00 97.75 283 ARG A CA 1
ATOM 2283 C C . ARG A 1 283 ? 6.592 -19.793 -22.673 1.00 97.75 283 ARG A C 1
ATOM 2285 O O . ARG A 1 283 ? 6.386 -20.932 -22.264 1.00 97.75 283 ARG A O 1
ATOM 2292 N N . TYR A 1 284 ? 5.940 -18.730 -22.218 1.00 97.56 284 TYR A N 1
ATOM 2293 C CA . TYR A 1 284 ? 4.951 -18.765 -21.140 1.00 97.56 284 TYR A CA 1
ATOM 2294 C C . TYR A 1 284 ? 3.508 -18.825 -21.648 1.00 97.56 284 TYR A C 1
ATOM 2296 O O . TYR A 1 284 ? 2.583 -18.868 -20.842 1.00 97.56 284 TYR A O 1
ATOM 2304 N N . ARG A 1 285 ? 3.311 -18.864 -22.974 1.00 97.69 285 ARG A N 1
ATOM 2305 C CA . ARG A 1 285 ? 2.002 -18.965 -23.634 1.00 97.69 285 ARG A CA 1
ATOM 2306 C C . ARG A 1 285 ? 1.051 -17.834 -23.228 1.00 97.69 285 ARG A C 1
ATOM 2308 O O . ARG A 1 285 ? -0.095 -18.078 -22.852 1.00 97.69 285 ARG A O 1
ATOM 2315 N N . TYR A 1 286 ? 1.519 -16.587 -23.313 1.00 98.06 286 TYR A N 1
ATOM 2316 C CA . TYR A 1 286 ? 0.685 -15.418 -23.020 1.00 98.06 286 TYR A CA 1
ATOM 2317 C C . TYR A 1 286 ? -0.548 -15.403 -23.918 1.00 98.06 286 TYR A C 1
ATOM 2319 O O . TYR A 1 286 ? -0.442 -15.483 -25.145 1.00 98.06 286 TYR A O 1
ATOM 2327 N N . SER A 1 287 ? -1.724 -15.245 -23.313 1.00 98.12 287 SER A N 1
ATOM 2328 C CA . SER A 1 287 ? -2.966 -15.142 -24.073 1.00 98.12 287 SER A CA 1
ATOM 2329 C C . SER A 1 287 ? -2.947 -13.905 -24.986 1.00 98.12 287 SER A C 1
ATOM 2331 O O . SER A 1 287 ? -2.322 -12.895 -24.644 1.00 98.12 287 SER A O 1
ATOM 2333 N N . PRO A 1 288 ? -3.678 -13.912 -26.116 1.00 98.25 288 PRO A N 1
ATOM 2334 C CA . PRO A 1 288 ? -3.792 -12.726 -26.965 1.00 98.25 288 PRO A CA 1
ATOM 2335 C C . PRO A 1 288 ? -4.299 -11.490 -26.207 1.00 98.25 288 PRO A C 1
ATOM 2337 O O . PRO A 1 288 ? -3.901 -10.368 -26.509 1.00 98.25 288 PRO A O 1
ATOM 2340 N N . ALA A 1 289 ? -5.162 -11.685 -25.204 1.00 98.31 289 ALA A N 1
ATOM 2341 C CA . ALA A 1 289 ? -5.649 -10.608 -24.348 1.00 98.31 289 ALA A CA 1
ATOM 2342 C C . ALA A 1 289 ? -4.535 -10.021 -23.468 1.00 98.31 289 ALA A C 1
ATOM 2344 O O . ALA A 1 289 ? -4.386 -8.800 -23.433 1.00 98.31 289 ALA A O 1
ATOM 2345 N N . LEU A 1 290 ? -3.723 -10.870 -22.825 1.00 97.88 290 LEU A N 1
ATOM 2346 C CA . LEU A 1 290 ? -2.569 -10.422 -22.043 1.00 97.88 290 LEU A CA 1
ATOM 2347 C C . LEU A 1 290 ? -1.582 -9.658 -22.928 1.00 97.88 290 LEU A C 1
ATOM 2349 O O . LEU A 1 290 ? -1.176 -8.558 -22.571 1.00 97.88 290 LEU A O 1
ATOM 2353 N N . GLN A 1 291 ? -1.270 -10.182 -24.117 1.00 98.56 291 GLN A N 1
ATOM 2354 C CA . GLN A 1 291 ? -0.345 -9.514 -25.030 1.00 98.56 291 GLN A CA 1
ATOM 2355 C C . GLN A 1 291 ? -0.841 -8.123 -25.446 1.00 98.56 291 GLN A C 1
ATOM 2357 O O . GLN A 1 291 ? -0.084 -7.155 -25.409 1.00 98.56 291 GLN A O 1
ATOM 2362 N N . ARG A 1 292 ? -2.132 -7.989 -25.787 1.00 98.50 292 ARG A N 1
ATOM 2363 C CA . ARG A 1 292 ? -2.736 -6.677 -26.074 1.00 98.50 292 ARG A CA 1
ATOM 2364 C C . ARG A 1 292 ? -2.667 -5.737 -24.871 1.00 98.50 292 ARG A C 1
ATOM 2366 O O . ARG A 1 292 ? -2.379 -4.557 -25.063 1.00 98.50 292 ARG A O 1
ATOM 2373 N N . GLY A 1 293 ? -2.910 -6.253 -23.666 1.00 98.44 293 GLY A N 1
ATOM 2374 C CA . GLY A 1 293 ? -2.830 -5.499 -22.415 1.00 98.44 293 GLY A CA 1
ATOM 2375 C C . GLY A 1 293 ? -1.429 -4.955 -22.142 1.00 98.44 293 GLY A C 1
ATOM 2376 O O . GLY A 1 293 ? -1.282 -3.758 -21.919 1.00 98.44 293 GLY A O 1
ATOM 2377 N N . VAL A 1 294 ? -0.397 -5.797 -22.253 1.00 98.50 294 VAL A N 1
ATOM 2378 C CA . VAL A 1 294 ? 1.011 -5.398 -22.064 1.00 98.50 294 VAL A CA 1
ATOM 2379 C C . VAL A 1 294 ? 1.420 -4.336 -23.088 1.00 98.50 294 VAL A C 1
ATOM 2381 O O . VAL A 1 294 ? 1.968 -3.301 -22.725 1.00 98.50 294 VAL A O 1
ATOM 2384 N N . ARG A 1 295 ? 1.046 -4.508 -24.363 1.00 98.62 295 ARG A N 1
ATOM 2385 C CA . ARG A 1 295 ? 1.316 -3.506 -25.410 1.00 98.62 295 ARG A CA 1
ATOM 2386 C C . ARG A 1 295 ? 0.591 -2.184 -25.182 1.00 98.62 295 ARG A C 1
ATOM 2388 O O . ARG A 1 295 ? 1.127 -1.125 -25.493 1.00 98.62 295 ARG A O 1
ATOM 2395 N N . ALA A 1 296 ? -0.641 -2.232 -24.680 1.00 98.50 296 ALA A N 1
ATOM 2396 C CA . ALA A 1 296 ? -1.374 -1.027 -24.305 1.00 98.50 296 ALA A CA 1
ATOM 2397 C C . ALA A 1 296 ? -0.697 -0.321 -23.125 1.00 98.50 296 ALA A C 1
ATOM 2399 O O . ALA A 1 296 ? -0.473 0.884 -23.197 1.00 98.50 296 ALA A O 1
ATOM 2400 N N . ALA A 1 297 ? -0.292 -1.072 -22.100 1.00 98.44 297 ALA A N 1
ATOM 2401 C CA . ALA A 1 297 ? 0.451 -0.546 -20.963 1.00 98.44 297 ALA A CA 1
ATOM 2402 C C . ALA A 1 297 ? 1.789 0.088 -21.378 1.00 98.44 297 ALA A C 1
ATOM 2404 O O . ALA A 1 297 ? 2.107 1.164 -20.876 1.00 98.44 297 ALA A O 1
ATOM 2405 N N . ALA A 1 298 ? 2.517 -0.505 -22.331 1.00 98.69 298 ALA A N 1
ATOM 2406 C CA . ALA A 1 298 ? 3.743 0.069 -22.891 1.00 98.69 298 ALA A CA 1
ATOM 2407 C C . ALA A 1 298 ? 3.487 1.387 -23.638 1.00 98.69 298 ALA A C 1
ATOM 2409 O O . ALA A 1 298 ? 4.201 2.362 -23.424 1.00 98.69 298 ALA A O 1
ATOM 2410 N N . ARG A 1 299 ? 2.422 1.474 -24.450 1.00 98.62 299 ARG A N 1
ATOM 2411 C CA . ARG A 1 299 ? 2.031 2.740 -25.106 1.00 98.62 299 ARG A CA 1
ATOM 2412 C C . ARG A 1 299 ? 1.673 3.836 -24.102 1.00 98.62 299 ARG A C 1
ATOM 2414 O O . ARG A 1 299 ? 2.038 4.990 -24.306 1.00 98.62 299 ARG A O 1
ATOM 2421 N N . GLU A 1 300 ? 0.986 3.492 -23.015 1.00 98.44 300 GLU A N 1
ATOM 2422 C CA . GLU A 1 300 ? 0.762 4.435 -21.912 1.00 98.44 300 GLU A CA 1
ATOM 2423 C C . GLU A 1 300 ? 2.068 4.763 -21.170 1.00 98.44 300 GLU A C 1
ATOM 2425 O O . GLU A 1 300 ? 2.266 5.902 -20.762 1.00 98.44 300 GLU A O 1
ATOM 2430 N N . GLY A 1 301 ? 2.995 3.807 -21.067 1.00 98.44 301 GLY A N 1
ATOM 2431 C CA . GLY A 1 301 ? 4.346 4.006 -20.539 1.00 98.44 301 GLY A CA 1
ATOM 2432 C C . GLY A 1 301 ? 5.158 5.028 -21.339 1.00 98.44 301 GLY A C 1
ATOM 2433 O O . GLY A 1 301 ? 5.839 5.853 -20.739 1.00 98.44 301 GLY A O 1
ATOM 2434 N N . VAL A 1 302 ? 5.021 5.054 -22.670 1.00 98.75 302 VAL A N 1
ATOM 2435 C CA . VAL A 1 302 ? 5.619 6.093 -23.531 1.00 98.75 302 VAL A CA 1
ATOM 2436 C C . VAL A 1 302 ? 5.078 7.472 -23.162 1.00 98.75 302 VAL A C 1
ATOM 2438 O O . VAL A 1 302 ? 5.856 8.377 -22.877 1.00 98.75 302 VAL A O 1
ATOM 2441 N N . LYS A 1 303 ? 3.751 7.635 -23.080 1.00 98.31 303 LYS A N 1
ATOM 2442 C C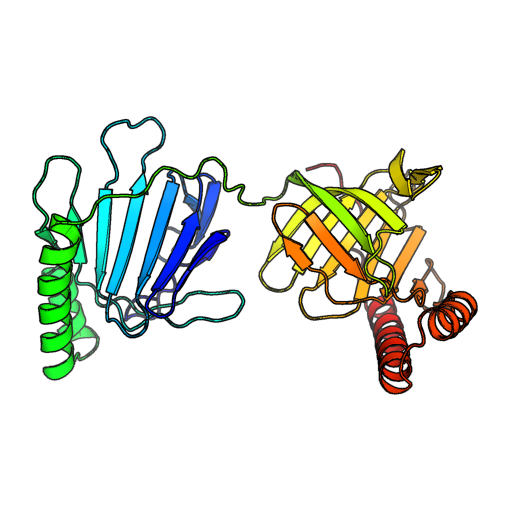A . LYS A 1 303 ? 3.136 8.913 -22.671 1.00 98.31 303 LYS A CA 1
ATOM 2443 C C . LYS A 1 303 ? 3.567 9.329 -21.264 1.00 98.31 303 LYS A C 1
ATOM 2445 O O . LYS A 1 303 ? 3.803 10.511 -21.005 1.00 98.31 303 LYS A O 1
ATOM 2450 N N . LEU A 1 304 ? 3.669 8.355 -20.358 1.00 97.62 304 LEU A N 1
ATOM 2451 C CA . LEU A 1 304 ? 4.132 8.572 -18.996 1.00 97.62 304 LEU A CA 1
ATOM 2452 C C . LEU A 1 304 ? 5.573 9.084 -18.994 1.00 97.62 304 LEU A C 1
ATOM 2454 O O . LEU A 1 304 ? 5.812 10.129 -18.411 1.00 97.62 304 LEU A O 1
ATOM 2458 N N . ALA A 1 305 ? 6.500 8.418 -19.688 1.00 98.19 305 ALA A N 1
ATOM 2459 C CA . ALA A 1 305 ? 7.893 8.850 -19.808 1.00 98.19 305 ALA A CA 1
ATOM 2460 C C . A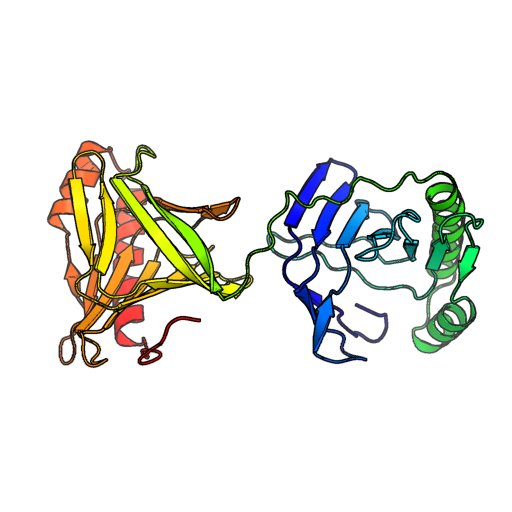LA A 1 305 ? 8.031 10.228 -20.483 1.00 98.19 305 ALA A C 1
ATOM 2462 O O . ALA A 1 305 ? 8.905 11.014 -20.116 1.00 98.19 305 ALA A O 1
ATOM 2463 N N . GLU A 1 306 ? 7.161 10.555 -21.444 1.00 98.06 306 GLU A N 1
ATOM 2464 C CA . GLU A 1 306 ? 7.185 11.863 -22.101 1.00 98.06 306 GLU A CA 1
ATOM 2465 C C . GLU A 1 306 ? 6.779 13.013 -21.183 1.00 98.06 306 GLU A C 1
ATOM 2467 O O . GLU A 1 306 ? 7.406 14.071 -21.200 1.00 98.06 306 GLU A O 1
ATOM 2472 N N . SER A 1 307 ? 5.762 12.785 -20.355 1.00 97.31 307 SER A N 1
ATOM 2473 C CA . SER A 1 307 ? 5.235 13.776 -19.412 1.00 97.31 307 SER A CA 1
ATOM 2474 C C . SER A 1 307 ? 5.883 13.724 -18.025 1.00 97.31 307 SER A C 1
ATOM 2476 O O . SER A 1 307 ? 5.591 14.576 -17.182 1.00 97.31 307 SER A O 1
ATOM 2478 N N . TRP A 1 308 ? 6.754 12.741 -17.768 1.00 97.81 308 TRP A N 1
ATOM 2479 C CA . TRP A 1 308 ? 7.396 12.563 -16.471 1.00 97.81 308 TRP A CA 1
ATOM 2480 C C . TRP A 1 308 ? 8.359 13.710 -16.180 1.00 97.81 308 TRP A C 1
ATOM 2482 O O . TRP A 1 308 ? 9.233 14.031 -16.984 1.00 97.81 308 TRP A O 1
ATOM 2492 N N . GLN A 1 309 ? 8.229 14.290 -14.989 1.00 95.81 309 GLN A N 1
ATOM 2493 C CA . GLN A 1 309 ? 9.170 15.271 -14.464 1.00 95.81 309 GLN A CA 1
ATOM 2494 C C . GLN A 1 309 ? 10.041 14.586 -13.410 1.00 95.81 309 GLN A C 1
ATOM 2496 O O . GLN A 1 309 ? 9.529 14.263 -12.330 1.00 95.81 309 GLN A O 1
ATOM 2501 N N . PRO A 1 310 ? 11.330 14.340 -13.711 1.00 94.31 310 PRO A N 1
ATOM 2502 C CA . PRO A 1 310 ? 12.238 13.690 -12.782 1.00 94.31 310 PRO A CA 1
ATOM 2503 C C . PRO A 1 310 ? 12.309 14.444 -11.454 1.00 94.31 310 PRO A C 1
ATOM 2505 O O . PRO A 1 310 ? 12.389 15.673 -11.440 1.00 94.31 310 PRO A O 1
ATOM 2508 N N . ARG A 1 311 ? 12.324 13.727 -10.327 1.00 92.69 311 ARG A N 1
ATOM 2509 C CA . ARG A 1 311 ? 12.380 14.360 -8.993 1.00 92.69 311 ARG A CA 1
ATOM 2510 C C . ARG A 1 311 ? 13.741 14.963 -8.649 1.00 92.69 311 ARG A C 1
ATOM 2512 O O . ARG A 1 311 ? 13.850 15.659 -7.643 1.00 92.69 311 ARG A O 1
ATOM 2519 N N . GLY A 1 312 ? 14.747 14.704 -9.474 1.00 88.00 312 GLY A N 1
ATOM 2520 C CA . GLY A 1 312 ? 16.116 15.158 -9.279 1.00 88.00 312 GLY A CA 1
ATOM 2521 C C . GLY A 1 312 ? 16.919 14.203 -8.402 1.00 88.00 312 GLY A C 1
ATOM 2522 O O . GLY A 1 312 ? 16.455 13.128 -8.012 1.00 88.00 312 GLY A O 1
ATOM 2523 N N . TRP A 1 313 ? 18.150 14.598 -8.101 1.00 87.06 313 TRP A N 1
ATOM 2524 C CA . TRP A 1 313 ? 19.063 13.802 -7.288 1.00 87.06 313 TRP A CA 1
ATOM 2525 C C . TRP A 1 313 ? 18.496 13.491 -5.890 1.00 87.06 313 TRP A C 1
ATOM 2527 O O . TRP A 1 313 ? 17.645 14.211 -5.363 1.00 87.06 313 TRP A O 1
ATOM 2537 N N . PHE A 1 314 ? 18.947 12.386 -5.300 1.00 85.25 314 PHE A N 1
ATOM 2538 C CA . PHE A 1 314 ? 18.647 11.998 -3.922 1.00 85.25 314 PHE A CA 1
ATOM 2539 C C . PHE A 1 314 ? 19.892 11.452 -3.237 1.00 85.25 314 PHE A C 1
ATOM 2541 O O . PHE A 1 314 ? 20.719 10.790 -3.859 1.00 85.25 314 PHE A O 1
ATOM 2548 N N . GLU A 1 315 ? 19.957 11.679 -1.932 1.00 74.12 315 GLU A N 1
ATOM 2549 C CA . GLU A 1 315 ? 20.898 11.030 -1.023 1.00 74.12 315 GLU A CA 1
ATOM 2550 C C . GLU A 1 315 ? 20.187 9.892 -0.268 1.00 74.12 315 GLU A C 1
ATOM 2552 O O . GLU A 1 315 ? 18.966 9.733 -0.384 1.00 74.12 315 GLU A O 1
ATOM 2557 N N . ASP A 1 316 ? 20.941 9.079 0.477 1.00 63.00 316 ASP A N 1
ATOM 2558 C CA . ASP A 1 316 ? 20.336 8.074 1.359 1.00 63.00 316 ASP A CA 1
ATOM 2559 C C . ASP A 1 316 ? 19.548 8.757 2.489 1.00 63.00 316 ASP A C 1
ATOM 2561 O O . ASP A 1 316 ? 20.019 9.725 3.088 1.00 63.00 316 ASP A O 1
ATOM 2565 N N . ILE A 1 317 ? 18.348 8.232 2.762 1.00 57.66 317 ILE A N 1
ATOM 2566 C CA . ILE A 1 317 ? 17.485 8.592 3.901 1.00 57.66 317 ILE A CA 1
ATOM 2567 C C . ILE A 1 317 ? 17.762 7.644 5.065 1.00 57.66 317 ILE A C 1
ATOM 2569 O O . ILE A 1 317 ? 17.818 6.417 4.810 1.00 57.66 317 ILE A O 1
#